Protein 1QVE (pdb70)

Nearest PDB structures (foldseek):
  1qve-assembly1_B  TM=9.881E-01  e=8.409E-23  Pseudomonas aeruginosa
  1hpw-assembly1_A  TM=5.612E-01  e=4.065E-15  Pseudomonas aeruginosa
  1ay2-assembly1_A  TM=7.955E-01  e=9.102E-06  Neisseria gonorrhoeae
  8tum-assembly1_e  TM=6.854E-01  e=1.861E-03  Pseudomonas aeruginosa PAO1
  1qve-assembly1_B  TM=1.008E+00  e=2.962E-24  Pseudomonas aeruginosa

Solvent-accessible surface area: 13533 Å² total; per-residue (Å²): 131,48,110,168,0,86,58,19,0,54,43,0,38,93,46,0,33,53,12,71,94,106,0,19,74,29,21,69,113,58,42,40,27,13,61,0,98,61,66,50,94,61,7,109,88,12,67,97,27,79,19,146,50,0,39,73,0,32,2,18,43,117,46,53,55,46,0,19,0,28,0,35,0,26,3,69,83,61,122,8,25,100,55,0,100,41,63,34,1,25,5,44,4,19,44,23,28,161,41,97,85,68,53,58,15,71,21,89,9,82,44,90,24,10,48,89,116,2,84,88,98,130,114,137,115,194,90,55,114,133,2,127,47,18,8,61,34,0,46,92,42,0,37,50,13,65,109,104,0,4,73,36,26,59,144,100,44,62,23,13,60,0,101,63,72,51,91,55,9,108,41,10,25,80,17,72,22,148,49,0,40,74,0,35,2,18,45,116,46,57,86,44,0,18,0,29,0,36,0,27,4,66,35,23,116,7,31,96,51,0,102,38,64,30,0,25,4,44,4,17,49,28,80,163,46,95,90,70,44,64,12,72,21,95,10,74,48,132,40,12,61,174,104,1,70,94,97,131,113,140,187

Structure (mmCIF, N/CA/C/O backbone):
data_1QVE
#
_entry.id   1QVE
#
_cell.length_a   40.184
_cell.length_b   38.930
_cell.length_c   37.228
_cell.angle_alpha   66.39
_cell.angle_beta   111.11
_cell.angle_gamma   93.74
#
_symmetry.space_group_name_H-M   'P 1'
#
loop_
_entity.id
_entity.type
_entity.pdbx_description
1 polymer 'Fimbrial protein'
2 water water
#
loop_
_atom_site.group_PDB
_atom_site.id
_atom_site.type_symbol
_atom_site.label_atom_id
_atom_site.label_alt_id
_atom_site.label_comp_id
_atom_site.label_asym_id
_atom_site.label_entity_id
_atom_site.label_seq_id
_atom_site.pdbx_PDB_ins_code
_atom_site.Cartn_x
_atom_site.Cartn_y
_atom_site.Cartn_z
_atom_site.occupancy
_atom_site.B_iso_or_equiv
_atom_site.auth_seq_id
_atom_site.auth_comp_id
_atom_site.auth_asym_id
_atom_site.auth_atom_id
_atom_site.pdbx_PDB_model_num
ATOM 1 N N . ILE A 1 1 ? 0.263 -17.369 -16.078 1.00 11.40 25 ILE A N 1
ATOM 2 C CA . ILE A 1 1 ? 0.332 -16.232 -15.128 1.00 11.18 25 ILE A CA 1
ATOM 3 C C . ILE A 1 1 ? -1.029 -15.961 -14.495 1.00 10.71 25 ILE A C 1
ATOM 4 O O . ILE A 1 1 ? -1.973 -15.599 -15.174 1.00 11.28 25 ILE A O 1
ATOM 9 N N . SER A 1 2 ? -1.111 -16.082 -13.182 1.00 9.34 26 SER A N 1
ATOM 10 C CA . SER A 1 2 ? -2.400 -16.108 -12.533 1.00 8.58 26 SER A CA 1
ATOM 11 C C . SER A 1 2 ? -3.016 -14.717 -12.509 1.00 6.93 26 SER A C 1
ATOM 12 O O . SER A 1 2 ? -2.480 -13.771 -11.924 1.00 5.06 26 SER A O 1
ATOM 15 N N . GLU A 1 3 ? -4.180 -14.594 -13.145 1.00 6.02 27 GLU A N 1
ATOM 16 C CA . GLU A 1 3 ? -4.944 -13.361 -13.069 1.00 5.56 27 GLU A CA 1
ATOM 17 C C . GLU A 1 3 ? -5.624 -13.253 -11.715 1.00 5.87 27 GLU A C 1
ATOM 18 O O . GLU A 1 3 ? -5.991 -12.149 -11.280 1.00 6.43 27 GLU A O 1
ATOM 24 N N . PHE A 1 4 ? -5.781 -14.388 -11.028 1.00 5.75 28 PHE A N 1
ATOM 25 C CA . PHE A 1 4 ? -6.280 -14.362 -9.670 1.00 5.52 28 PHE A CA 1
ATOM 26 C C . PHE A 1 4 ? -5.244 -13.735 -8.754 1.00 5.54 28 PHE A C 1
ATOM 27 O O . PHE A 1 4 ? -5.616 -12.911 -7.883 1.00 6.15 28 PHE A O 1
ATOM 35 N N . ALA A 1 5 ? -3.972 -14.084 -8.953 1.00 5.36 29 ALA A N 1
ATOM 36 C CA . ALA A 1 5 ? -2.882 -13.453 -8.185 1.00 4.56 29 ALA A CA 1
ATOM 37 C C . ALA A 1 5 ? -2.845 -11.965 -8.487 1.00 4.67 29 ALA A C 1
ATOM 38 O O . ALA A 1 5 ? -2.756 -11.143 -7.566 1.00 5.48 29 ALA A O 1
ATOM 40 N N . ARG A 1 6 ? -2.965 -11.590 -9.773 1.00 4.02 30 ARG A N 1
ATOM 41 C CA . ARG A 1 6 ? -2.971 -10.176 -10.096 1.00 4.48 30 ARG A CA 1
ATOM 42 C C . ARG A 1 6 ? -4.076 -9.416 -9.356 1.00 4.68 30 ARG A C 1
ATOM 43 O O . ARG A 1 6 ? -3.860 -8.320 -8.861 1.00 4.96 30 ARG A O 1
ATOM 51 N N . ALA A 1 7 ? -5.254 -10.009 -9.236 1.00 4.87 31 ALA A N 1
ATOM 52 C CA . ALA A 1 7 ? -6.364 -9.314 -8.578 1.00 4.65 31 ALA A CA 1
ATOM 53 C C . ALA A 1 7 ? -6.145 -9.159 -7.080 1.00 5.58 31 ALA A C 1
ATOM 54 O O . ALA A 1 7 ? -6.624 -8.204 -6.479 1.00 7.97 31 ALA A O 1
ATOM 56 N N . GLN A 1 8 ? -5.444 -10.102 -6.473 1.00 5.44 32 GLN A N 1
ATOM 57 C CA . GLN A 1 8 ? -5.132 -10.032 -5.063 1.00 5.73 32 GLN A CA 1
ATOM 58 C C . GLN A 1 8 ? -4.226 -8.842 -4.787 1.00 6.41 32 GLN A C 1
ATOM 59 O O . GLN A 1 8 ? -4.470 -8.074 -3.853 1.00 6.31 32 GLN A O 1
ATOM 65 N N . LEU A 1 9 ? -3.201 -8.646 -5.624 1.00 7.05 33 LEU A N 1
ATOM 66 C CA . LEU A 1 9 ? -2.365 -7.458 -5.486 1.00 7.41 33 LEU A CA 1
ATOM 67 C C . LEU A 1 9 ? -3.125 -6.197 -5.802 1.00 7.49 33 LEU A C 1
ATOM 68 O O . LEU A 1 9 ? -2.833 -5.128 -5.262 1.00 8.08 33 LEU A O 1
ATOM 73 N N . SER A 1 10 ? -4.087 -6.277 -6.704 1.00 7.06 34 SER A N 1
ATOM 74 C CA . SER A 1 10 ? -4.912 -5.128 -6.968 1.00 7.78 34 SER A CA 1
ATOM 75 C C . SER A 1 10 ? -5.670 -4.686 -5.717 1.00 8.30 34 SER A C 1
ATOM 76 O O . SER A 1 10 ? -5.851 -3.468 -5.513 1.00 8.06 34 SER A O 1
ATOM 81 N N . GLU A 1 11 ? -6.118 -5.644 -4.898 1.00 7.52 35 GLU A N 1
ATOM 82 C CA . GLU A 1 11 ? -6.778 -5.310 -3.629 1.00 8.16 35 GLU A CA 1
ATOM 83 C C . GLU A 1 11 ? -5.821 -4.538 -2.711 1.00 7.48 35 GLU A C 1
ATOM 84 O O . GLU A 1 11 ? -6.240 -3.578 -2.037 1.00 7.59 35 GLU A O 1
ATOM 90 N N . ALA A 1 12 ? -4.554 -4.947 -2.689 1.00 6.64 36 ALA A N 1
ATOM 91 C CA . ALA A 1 12 ? -3.562 -4.272 -1.858 1.00 7.04 36 ALA A CA 1
ATOM 92 C C . ALA A 1 12 ? -3.374 -2.834 -2.330 1.00 6.97 36 ALA A C 1
ATOM 93 O O . ALA A 1 12 ? -3.287 -1.907 -1.531 1.00 6.66 36 ALA A O 1
ATOM 95 N N . MET A 1 13 ? -3.262 -2.639 -3.636 1.00 6.30 37 MET A N 1
ATOM 96 C CA . MET A 1 13 ? -3.172 -1.293 -4.187 1.00 6.73 37 MET A CA 1
ATOM 97 C C . MET A 1 13 ? -4.351 -0.408 -3.812 1.00 6.43 37 MET A C 1
ATOM 98 O O . MET A 1 13 ? -4.181 0.764 -3.428 1.00 7.35 37 MET A O 1
ATOM 103 N N . THR A 1 14 ? -5.552 -0.945 -3.921 1.00 6.12 38 THR A N 1
ATOM 104 C CA . THR A 1 14 ? -6.747 -0.190 -3.565 1.00 6.68 38 THR A CA 1
ATOM 105 C C . THR A 1 14 ? -6.762 0.214 -2.078 1.00 5.30 38 THR A C 1
ATOM 106 O O . THR A 1 14 ? -7.092 1.336 -1.757 1.00 5.04 38 THR A O 1
ATOM 110 N N . LEU A 1 15 ? -6.437 -0.704 -1.188 1.00 5.75 39 LEU A N 1
ATOM 111 C CA . LEU A 1 15 ? -6.448 -0.414 0.234 1.00 5.92 39 LEU A CA 1
ATOM 112 C C . LEU A 1 15 ? -5.360 0.596 0.590 1.00 5.73 39 LEU A C 1
ATOM 113 O O . LEU A 1 15 ? -5.591 1.504 1.396 1.00 6.06 39 LEU A O 1
ATOM 118 N N . ALA A 1 16 ? -4.167 0.421 0.025 1.00 5.42 40 ALA A N 1
ATOM 119 C CA . ALA A 1 16 ? -3.079 1.360 0.266 1.00 5.39 40 ALA A CA 1
ATOM 120 C C . ALA A 1 16 ? -3.469 2.740 -0.263 1.00 5.78 40 ALA A C 1
ATOM 121 O O . ALA A 1 16 ? -3.240 3.766 0.407 1.00 5.91 40 ALA A O 1
ATOM 123 N N . SER A 1 17 ? -4.046 2.781 -1.477 1.00 5.55 41 SER A N 1
ATOM 124 C CA . SER A 1 17 ? -4.431 4.036 -2.091 1.00 5.39 41 SER A CA 1
ATOM 125 C C . SER A 1 17 ? -5.451 4.794 -1.240 1.00 4.74 41 SER A C 1
ATOM 126 O O . SER A 1 17 ? -5.454 6.034 -1.240 1.00 5.52 41 SER A O 1
ATOM 129 N N . GLY A 1 18 ? -6.276 4.075 -0.480 1.00 4.92 42 GLY A N 1
ATOM 130 C CA . GLY A 1 18 ? -7.273 4.716 0.364 1.00 4.66 42 GLY A CA 1
ATOM 131 C C . GLY A 1 18 ? -6.716 5.578 1.490 1.00 4.86 42 GLY A C 1
ATOM 132 O O . GLY A 1 18 ? -7.436 6.382 2.094 1.00 4.50 42 GLY A O 1
ATOM 133 N N . LEU A 1 19 ? -5.424 5.435 1.772 1.00 4.83 43 LEU A N 1
ATOM 134 C CA . LEU A 1 19 ? -4.756 6.294 2.778 1.00 4.51 43 LEU A CA 1
ATOM 135 C C . LEU A 1 19 ? -3.980 7.473 2.222 1.00 5.40 43 LEU A C 1
ATOM 136 O O . LEU A 1 19 ? -3.433 8.269 3.008 1.00 4.92 43 LEU A O 1
ATOM 141 N N . LYS A 1 20 ? -3.901 7.624 0.904 1.00 5.39 44 LYS A N 1
ATOM 142 C CA . LYS A 1 20 ? -3.059 8.682 0.323 1.00 5.72 44 LYS A CA 1
ATOM 143 C C . LYS A 1 20 ? -3.438 10.066 0.825 1.00 5.59 44 LYS A C 1
ATOM 144 O O . LYS A 1 20 ? -2.574 10.866 1.156 1.00 5.59 44 LYS A O 1
ATOM 150 N N . THR A 1 21 ? -4.713 10.392 0.837 1.00 5.97 45 THR A N 1
ATOM 151 C CA . THR A 1 21 ? -5.091 11.721 1.258 1.00 6.15 45 THR A CA 1
ATOM 152 C C . THR A 1 21 ? -4.847 12.001 2.729 1.00 5.96 45 THR A C 1
ATOM 153 O O . THR A 1 21 ? -4.438 13.092 3.085 1.00 5.53 45 THR A O 1
ATOM 160 N N . LYS A 1 22 ? -5.121 11.020 3.584 1.00 5.71 46 LYS A N 1
ATOM 161 C CA . LYS A 1 22 ? -4.915 11.187 5.007 1.00 6.11 46 LYS A CA 1
ATOM 162 C C . LYS A 1 22 ? -3.431 11.369 5.333 1.00 5.77 46 LYS A C 1
ATOM 163 O O . LYS A 1 22 ? -3.056 12.233 6.120 1.00 5.67 46 LYS A O 1
ATOM 169 N N . VAL A 1 23 ? -2.578 10.604 4.680 1.00 5.61 47 VAL A N 1
ATOM 170 C CA . VAL A 1 23 ? -1.135 10.695 4.905 1.00 6.00 47 VAL A CA 1
ATOM 171 C C . VAL A 1 23 ? -0.614 12.012 4.305 1.00 6.00 47 VAL A C 1
ATOM 172 O O . VAL A 1 23 ? 0.151 12.740 4.969 1.00 5.90 47 VAL A O 1
ATOM 176 N N . SER A 1 24 ? -1.011 12.346 3.087 1.00 5.39 48 SER A N 1
ATOM 177 C CA . SER A 1 24 ? -0.574 13.622 2.470 1.00 5.13 48 SER A CA 1
ATOM 178 C C . SER A 1 24 ? -0.994 14.820 3.325 1.00 3.89 48 SER A C 1
ATOM 179 O O . SER A 1 24 ? -0.248 15.757 3.442 1.00 3.74 48 SER A O 1
ATOM 184 N N . ASP A 1 25 ? -2.173 14.759 3.939 1.00 3.98 49 ASP A N 1
ATOM 185 C CA . ASP A 1 25 ? -2.670 15.858 4.786 1.00 4.41 49 ASP A CA 1
ATOM 186 C C . ASP A 1 25 ? -1.795 16.050 6.001 1.00 4.43 49 ASP A C 1
ATOM 187 O O . ASP A 1 25 ? -1.513 17.174 6.379 1.00 4.74 49 ASP A O 1
ATOM 192 N N . ILE A 1 26 ? -1.373 14.964 6.627 1.00 4.58 50 ILE A N 1
ATOM 193 C CA . ILE A 1 26 ? -0.500 15.058 7.785 1.00 5.00 50 ILE A CA 1
ATOM 194 C C . ILE A 1 26 ? 0.876 15.601 7.385 1.00 5.11 50 ILE A C 1
ATOM 195 O O . ILE A 1 26 ? 1.423 16.472 8.075 1.00 5.28 50 ILE A O 1
ATOM 200 N N . PHE A 1 27 ? 1.414 15.134 6.258 1.00 4.69 51 PHE A N 1
ATOM 201 C CA . PHE A 1 27 ? 2.696 15.629 5.759 1.00 4.05 51 PHE A CA 1
ATOM 202 C C . PHE A 1 27 ? 2.631 17.132 5.524 1.00 4.44 51 PHE A C 1
ATOM 203 O O . PHE A 1 27 ? 3.510 17.890 5.946 1.00 3.92 51 PHE A O 1
ATOM 211 N N . SER A 1 28 ? 1.580 17.572 4.859 1.00 3.91 52 SER A N 1
ATOM 212 C CA . SER A 1 28 ? 1.436 18.995 4.528 1.00 4.92 52 SER A CA 1
ATOM 213 C C . SER A 1 28 ? 1.136 19.861 5.781 1.00 5.30 52 SER A C 1
ATOM 214 O O . SER A 1 28 ? 1.605 21.011 5.876 1.00 6.72 52 SER A O 1
ATOM 217 N N . GLN A 1 29 ? 0.425 19.316 6.768 1.00 5.90 53 GLN A N 1
ATOM 218 C CA . GLN A 1 29 ? 0.077 20.062 7.996 1.00 6.75 53 GLN A CA 1
ATOM 219 C C . GLN A 1 29 ? 1.265 20.135 8.948 1.00 6.84 53 GLN A C 1
ATOM 220 O O . GLN A 1 29 ? 1.578 21.197 9.515 1.00 8.03 53 GLN A O 1
ATOM 226 N N . ASP A 1 30 ? 1.952 19.007 9.101 1.00 6.48 54 ASP A N 1
ATOM 227 C CA . ASP A 1 30 ? 2.900 18.837 10.209 1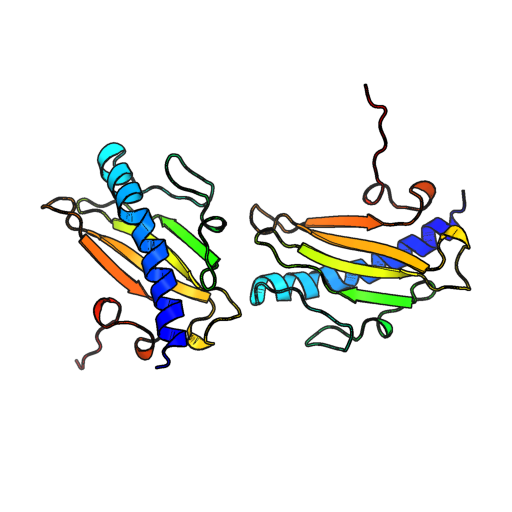.00 7.18 54 ASP A CA 1
ATOM 228 C C . ASP A 1 30 ? 4.340 18.654 9.749 1.00 6.88 54 ASP A C 1
ATOM 229 O O . ASP A 1 30 ? 5.232 18.709 10.564 1.00 6.99 54 ASP A O 1
ATOM 234 N N . GLY A 1 31 ? 4.560 18.404 8.459 1.00 5.67 55 GLY A N 1
ATOM 235 C CA . GLY A 1 31 ? 5.878 18.085 7.929 1.00 6.43 55 GLY A CA 1
ATOM 236 C C . GLY A 1 31 ? 6.467 16.777 8.425 1.00 7.47 55 GLY A C 1
ATOM 237 O O . GLY A 1 31 ? 7.695 16.644 8.477 1.00 9.77 55 GLY A O 1
ATOM 238 N N . SER A 1 32 ? 5.599 15.849 8.816 1.00 6.50 56 SER A N 1
ATOM 239 C CA . SER A 1 32 ? 5.964 14.596 9.445 1.00 6.97 56 SER A CA 1
ATOM 240 C C . SER A 1 32 ? 5.215 13.459 8.749 1.00 6.40 56 SER A C 1
ATOM 241 O O . SER A 1 32 ? 4.251 13.692 8.009 1.00 6.79 56 SER A O 1
ATOM 246 N N . CYS A 1 33 ? 5.686 12.231 8.944 1.00 5.58 57 CYS A N 1
ATOM 247 C CA . CYS A 1 33 ? 5.029 11.033 8.435 1.00 5.65 57 CYS A CA 1
ATOM 248 C C . CYS A 1 33 ? 4.338 10.263 9.553 1.00 5.49 57 CYS A C 1
ATOM 249 O O . CYS A 1 33 ? 4.976 9.919 10.549 1.00 6.94 57 CYS A O 1
ATOM 252 N N . PRO A 1 34 ? 3.032 10.027 9.425 1.00 4.45 58 PRO A N 1
ATOM 253 C CA . PRO A 1 34 ? 2.321 9.317 10.500 1.00 5.67 58 PRO A CA 1
ATOM 254 C C . PRO A 1 34 ? 2.681 7.837 10.535 1.00 5.55 58 PRO A C 1
ATOM 255 O O . PRO A 1 34 ? 2.864 7.257 9.479 1.00 6.66 58 PRO A O 1
ATOM 259 N N . ALA A 1 35 ? 2.736 7.252 11.732 1.00 5.78 59 ALA A N 1
ATOM 260 C CA . ALA A 1 35 ? 3.035 5.846 11.909 1.00 5.63 59 ALA A CA 1
ATOM 261 C C . ALA A 1 35 ? 1.873 5.210 12.671 1.00 6.52 59 ALA A C 1
ATOM 262 O O . ALA A 1 35 ? 1.547 5.641 13.772 1.00 8.72 59 ALA A O 1
ATOM 264 N N . ASN A 1 36 ? 1.270 4.186 12.076 1.00 5.95 60 ASN A N 1
ATOM 265 C CA . ASN A 1 36 ? 0.063 3.562 12.650 1.00 6.18 60 ASN A CA 1
ATOM 266 C C . ASN A 1 36 ? 0.250 2.133 13.171 1.00 6.55 60 ASN A C 1
ATOM 267 O O . ASN A 1 36 ? -0.677 1.332 13.084 1.00 7.76 60 ASN A O 1
ATOM 272 N N . THR A 1 37 ? 1.397 1.831 13.760 1.00 7.40 61 THR A N 1
ATOM 273 C CA . THR A 1 37 ? 1.569 0.579 14.477 1.00 8.44 61 THR A CA 1
ATOM 274 C C . THR A 1 37 ? 0.508 0.427 15.563 1.00 7.90 61 THR A C 1
ATOM 275 O O . THR A 1 37 ? 0.066 -0.680 15.876 1.00 8.03 61 THR A O 1
ATOM 279 N N . ALA A 1 38 ? 0.156 1.559 16.159 1.00 7.01 62 ALA A N 1
ATOM 280 C CA . ALA A 1 38 ? -1.085 1.725 16.911 1.00 6.82 62 ALA A CA 1
ATOM 281 C C . ALA A 1 38 ? -1.887 2.822 16.191 1.00 5.96 62 ALA A C 1
ATOM 282 O O . ALA A 1 38 ? -1.345 3.605 15.387 1.00 5.53 62 ALA A O 1
ATOM 284 N N . ALA A 1 39 ? -3.191 2.838 16.446 1.00 5.40 63 ALA A N 1
ATOM 285 C CA . ALA A 1 39 ? -4.050 3.871 15.889 1.00 4.90 63 ALA A CA 1
ATOM 286 C C . ALA A 1 39 ? -3.464 5.225 16.271 1.00 5.63 63 ALA A C 1
ATOM 287 O O . ALA A 1 39 ? -2.973 5.438 17.391 1.00 5.12 63 ALA A O 1
ATOM 289 N N . THR A 1 40 ? -3.517 6.129 15.318 1.00 5.49 64 THR A N 1
ATOM 290 C CA . THR A 1 40 ? -3.004 7.473 15.528 1.00 5.92 64 THR A CA 1
ATOM 291 C C . THR A 1 40 ? -3.987 8.426 14.889 1.00 7.43 64 THR A C 1
ATOM 292 O O . THR A 1 40 ? -4.814 7.981 14.095 1.00 9.51 64 THR A O 1
ATOM 296 N N . ALA A 1 41 ? -3.962 9.693 15.277 1.00 6.99 65 ALA A N 1
ATOM 297 C CA . ALA A 1 41 ? -5.003 10.637 14.879 1.00 8.45 65 ALA A CA 1
ATOM 298 C C . ALA A 1 41 ? -5.362 10.509 13.393 1.00 8.72 65 ALA A C 1
ATOM 299 O O . ALA A 1 41 ? -4.544 10.775 12.504 1.00 9.64 65 ALA A O 1
ATOM 301 N N . GLY A 1 42 ? -6.568 10.022 13.163 1.00 9.25 66 GLY A N 1
ATOM 302 C CA . GLY A 1 42 ? -7.129 9.961 11.832 1.00 9.64 66 GLY A CA 1
ATOM 303 C C . GLY A 1 42 ? -6.862 8.705 11.026 1.00 9.75 66 GLY A C 1
ATOM 304 O O . GLY A 1 42 ? -7.454 8.559 9.939 1.00 10.86 66 GLY A O 1
ATOM 305 N N . ILE A 1 43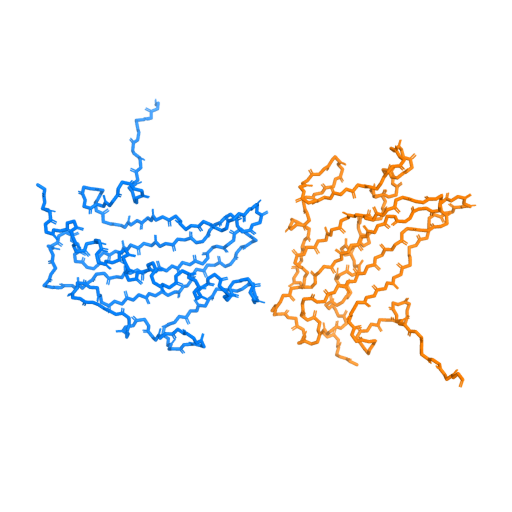 ? -6.003 7.807 11.526 1.00 7.55 67 ILE A N 1
ATOM 306 C CA . ILE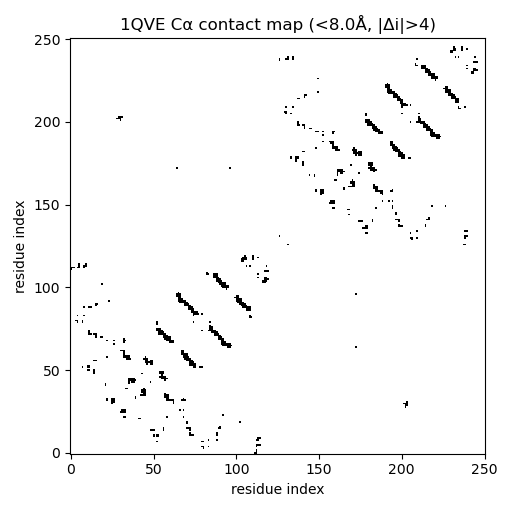 A 1 43 ? -5.640 6.577 10.835 1.00 7.33 67 ILE A CA 1
ATOM 307 C C . ILE A 1 43 ? -5.738 5.399 11.788 1.00 6.50 67 ILE A C 1
ATOM 308 O O . ILE A 1 43 ? -5.214 5.444 12.899 1.00 7.25 67 ILE A O 1
ATOM 313 N N . GLU A 1 44 ? -6.351 4.317 11.338 1.00 6.52 68 GLU A N 1
ATOM 314 C CA . GLU A 1 44 ? -6.536 3.156 12.173 1.00 6.44 68 GLU A CA 1
ATOM 315 C C . GLU A 1 44 ? -5.238 2.381 12.309 1.00 6.22 68 GLU A C 1
ATOM 316 O O . GLU A 1 44 ? -4.321 2.548 11.516 1.00 5.77 68 GLU A O 1
ATOM 322 N N . LYS A 1 45 ? -5.169 1.558 13.346 1.00 5.47 69 LYS A N 1
ATOM 323 C CA . LYS A 1 45 ? -4.065 0.627 13.506 1.00 6.42 69 LYS A CA 1
ATOM 324 C C . LYS A 1 45 ? -3.901 -0.197 12.231 1.00 6.86 69 LYS A C 1
ATOM 325 O O . LYS A 1 45 ? -4.897 -0.625 11.616 1.00 5.70 69 LYS A O 1
ATOM 331 N N . ASP A 1 46 ? -2.646 -0.445 11.853 1.00 6.26 70 ASP A N 1
ATOM 332 C CA . ASP A 1 46 ? -2.353 -1.133 10.606 1.00 6.33 70 ASP A CA 1
ATOM 333 C C . ASP A 1 46 ? -3.089 -2.459 10.422 1.00 5.17 70 ASP A C 1
ATOM 334 O O . ASP A 1 46 ? -3.606 -2.738 9.346 1.00 4.49 70 ASP A O 1
ATOM 339 N N . THR A 1 47 ? -3.129 -3.285 11.456 1.00 5.44 71 THR A N 1
ATOM 340 C CA . THR A 1 47 ? -3.819 -4.572 11.370 1.00 5.64 71 THR A CA 1
ATOM 341 C C . THR A 1 47 ? -5.347 -4.451 11.312 1.00 5.95 71 THR A C 1
ATOM 342 O O . THR A 1 47 ? -6.037 -5.417 10.976 1.00 6.52 71 THR A O 1
ATOM 346 N N . ASP A 1 48 ? -5.869 -3.273 11.627 1.00 5.97 72 ASP A N 1
ATOM 347 C CA . ASP A 1 48 ? -7.285 -2.975 11.457 1.00 6.48 72 ASP A CA 1
ATOM 348 C C . ASP A 1 48 ? -7.601 -2.462 10.050 1.00 7.00 72 ASP A C 1
ATOM 349 O O . ASP A 1 48 ? -8.783 -2.287 9.721 1.00 8.09 72 ASP A O 1
ATOM 354 N N . ILE A 1 49 ? -6.582 -2.254 9.208 1.00 7.34 73 ILE A N 1
ATOM 355 C CA . ILE A 1 49 ? -6.761 -1.922 7.794 1.00 7.55 73 ILE A CA 1
ATOM 356 C C . ILE A 1 49 ? -6.417 -3.167 6.974 1.00 7.19 73 ILE A C 1
ATOM 357 O O . ILE A 1 49 ? -5.245 -3.473 6.688 1.00 8.66 73 ILE A O 1
ATOM 362 N N . ASN A 1 50 ? -7.444 -3.935 6.642 1.00 8.03 74 ASN A N 1
ATOM 363 C CA . ASN A 1 50 ? -7.230 -5.225 6.023 1.00 7.55 74 ASN A CA 1
ATOM 364 C C . ASN A 1 50 ? -8.286 -5.518 4.957 1.00 7.92 74 ASN A C 1
ATOM 365 O O . ASN A 1 50 ? -9.298 -4.799 4.817 1.00 9.19 74 ASN A O 1
ATOM 370 N N . GLY A 1 51 ? -8.075 -6.617 4.250 1.00 7.00 75 GLY A N 1
ATOM 371 C CA . GLY A 1 51 ? -9.030 -7.067 3.257 1.00 6.71 75 GLY A CA 1
ATOM 372 C C . GLY A 1 51 ? -9.067 -8.556 3.174 1.00 6.89 75 GLY A C 1
ATOM 373 O O . GLY A 1 51 ? -8.559 -9.271 4.036 1.00 7.97 75 GLY A O 1
ATOM 374 N N . LYS A 1 52 ? -9.657 -9.067 2.112 1.00 6.89 76 LYS A N 1
ATOM 375 C CA . LYS A 1 52 ? -9.666 -10.501 1.892 1.00 6.70 76 LYS A CA 1
ATOM 376 C C . LYS A 1 52 ? -8.255 -11.103 1.800 1.00 6.59 76 LYS A C 1
ATOM 377 O O . LYS A 1 52 ? -7.996 -12.228 2.271 1.00 6.70 76 LYS A O 1
ATOM 383 N N . TYR A 1 53 ? -7.356 -10.365 1.159 1.00 6.00 77 TYR A N 1
ATOM 384 C CA . TYR A 1 53 ? -5.996 -10.869 0.858 1.00 5.35 77 TYR A CA 1
ATOM 385 C C . TYR A 1 53 ? -4.893 -10.092 1.569 1.00 5.67 77 TYR A C 1
ATOM 386 O O . TYR A 1 53 ? -3.759 -10.487 1.517 1.00 6.77 77 TYR A O 1
ATOM 395 N N . VAL A 1 54 ? -5.258 -8.984 2.194 1.00 5.40 78 VAL A N 1
ATOM 396 C CA . VAL A 1 54 ? -4.304 -8.054 2.808 1.00 5.37 78 VAL A CA 1
ATOM 397 C C . VAL A 1 54 ? -4.409 -8.143 4.330 1.00 5.19 78 VAL A C 1
ATOM 398 O O . VAL A 1 54 ? -5.490 -8.037 4.913 1.00 5.10 78 VAL A O 1
ATOM 402 N N . ALA A 1 55 ? -3.267 -8.378 4.970 1.00 4.88 79 ALA A N 1
ATOM 403 C CA . ALA A 1 55 ? -3.238 -8.496 6.429 1.00 5.18 79 ALA A CA 1
ATOM 404 C C . ALA A 1 55 ? -3.245 -7.167 7.185 1.00 5.57 79 ALA A C 1
ATOM 405 O O . ALA A 1 55 ? -3.838 -7.057 8.259 1.00 6.05 79 ALA A O 1
ATOM 407 N N . LYS A 1 56 ? -2.521 -6.195 6.647 1.00 5.09 80 LYS A N 1
ATOM 408 C CA . LYS A 1 56 ? -2.364 -4.899 7.310 1.00 5.07 80 LYS A CA 1
ATOM 409 C C . LYS A 1 56 ? -1.848 -3.885 6.333 1.00 5.02 80 LYS A C 1
ATOM 410 O O . LYS A 1 56 ? -1.275 -4.235 5.297 1.00 6.03 80 LYS A O 1
ATOM 416 N N . VAL A 1 57 ? -2.138 -2.613 6.628 1.00 4.79 81 VAL A N 1
ATOM 417 C CA . VAL A 1 57 ? -1.622 -1.484 5.844 1.00 5.86 81 VAL A CA 1
ATOM 418 C C . VAL A 1 57 ? -0.975 -0.495 6.812 1.00 5.73 81 VAL A C 1
ATOM 419 O O . VAL A 1 57 ? -1.644 0.090 7.664 1.00 5.68 81 VAL A O 1
ATOM 423 N N . THR A 1 58 ? 0.341 -0.354 6.665 1.00 6.32 82 THR A N 1
ATOM 424 C CA . THR A 1 58 ? 1.185 0.369 7.614 1.00 7.03 82 THR A CA 1
ATOM 425 C C . THR A 1 58 ? 1.697 1.659 7.009 1.00 6.18 82 THR A C 1
ATOM 426 O O . THR A 1 58 ? 2.301 1.646 5.943 1.00 7.44 82 THR A O 1
ATOM 430 N N . THR A 1 59 ? 1.441 2.768 7.686 1.00 5.69 83 THR A N 1
ATOM 431 C CA . THR A 1 59 ? 1.985 4.058 7.285 1.00 6.04 83 THR A CA 1
ATOM 432 C C . THR A 1 59 ? 3.284 4.301 8.046 1.00 6.40 83 THR A C 1
ATOM 433 O O . THR A 1 59 ? 3.435 3.902 9.191 1.00 5.50 83 THR A O 1
ATOM 437 N N . GLY A 1 60 ? 4.241 4.932 7.384 1.00 7.04 84 GLY A N 1
ATOM 438 C CA . GLY A 1 60 ? 5.549 5.144 7.962 1.00 6.78 84 GLY A CA 1
ATOM 439 C C . GLY A 1 60 ? 6.385 5.971 7.026 1.00 6.81 84 GLY A C 1
ATOM 440 O O . GLY A 1 60 ? 5.875 6.882 6.363 1.00 6.14 84 GLY A O 1
ATOM 441 N N . GLY A 1 61 ? 7.657 5.613 6.947 1.00 7.22 85 GLY A N 1
ATOM 442 C CA . GLY A 1 61 ? 8.591 6.311 6.088 1.00 7.29 85 GLY A CA 1
ATOM 443 C C . GLY A 1 61 ? 9.293 7.419 6.790 1.00 8.14 85 GLY A C 1
ATOM 444 O O . GLY A 1 61 ? 8.891 7.842 7.851 1.00 9.03 85 GLY A O 1
ATOM 445 N N . THR A 1 62 ? 10.301 7.945 6.120 1.00 9.06 86 THR A N 1
ATOM 446 C CA . THR A 1 62 ? 11.142 8.997 6.646 1.00 8.86 86 THR A CA 1
ATOM 447 C C . THR A 1 62 ? 10.850 10.292 5.888 1.00 9.86 86 THR A C 1
ATOM 448 O O . THR A 1 62 ? 10.840 10.313 4.653 1.00 10.62 86 THR A O 1
ATOM 452 N N . ALA A 1 63 ? 10.531 11.352 6.619 1.00 10.18 87 ALA A N 1
ATOM 453 C CA . ALA A 1 63 ? 10.173 12.622 5.995 1.00 10.36 87 ALA A CA 1
ATOM 454 C C . ALA A 1 63 ? 11.402 13.277 5.383 1.00 9.80 87 ALA A C 1
ATOM 455 O O . ALA A 1 63 ? 12.501 13.272 5.962 1.00 10.60 87 ALA A O 1
ATOM 457 N N . ALA A 1 64 ? 11.204 13.813 4.195 1.00 8.26 88 ALA A N 1
ATOM 458 C CA . ALA A 1 64 ? 12.167 14.641 3.465 1.00 8.22 88 ALA A CA 1
ATOM 459 C C . ALA A 1 64 ? 11.420 15.865 2.900 1.00 8.04 88 ALA A C 1
ATOM 460 O O . ALA A 1 64 ? 10.186 15.865 2.868 1.00 6.76 88 ALA A O 1
ATOM 462 N N . ALA A 1 65 ? 12.139 16.901 2.437 1.00 8.11 89 ALA A N 1
ATOM 463 C CA . ALA A 1 65 ? 11.473 18.029 1.785 1.00 8.41 89 ALA A CA 1
ATOM 464 C C . ALA A 1 65 ? 10.588 17.560 0.608 1.00 8.10 89 ALA A C 1
ATOM 465 O O . ALA A 1 65 ? 9.580 18.190 0.278 1.00 8.25 89 ALA A O 1
ATOM 467 N N . SER A 1 66 ? 10.991 16.475 -0.034 1.00 7.41 90 SER A N 1
ATOM 468 C CA . SER A 1 66 ? 10.272 15.950 -1.201 1.00 7.17 90 SER A CA 1
ATOM 469 C C . SER A 1 66 ? 9.119 14.995 -0.864 1.00 6.03 90 SER A C 1
ATOM 470 O O . SER A 1 66 ? 8.400 14.553 -1.749 1.00 6.46 90 SER A O 1
ATOM 473 N N . GLY A 1 67 ? 8.946 14.668 0.413 1.00 5.08 91 GLY A N 1
ATOM 474 C CA . GLY A 1 67 ? 7.917 13.730 0.821 1.00 6.09 91 GLY A CA 1
ATOM 475 C C . GLY A 1 67 ? 8.472 12.633 1.705 1.00 5.63 91 GLY A C 1
ATOM 476 O O . GLY A 1 67 ? 8.987 12.901 2.802 1.00 7.24 91 GLY A O 1
ATOM 477 N N . GLY A 1 68 ? 8.333 11.392 1.248 1.00 4.97 92 GLY A N 1
ATOM 478 C CA . GLY A 1 68 ? 9.042 10.261 1.817 1.00 4.68 92 GLY A CA 1
ATOM 479 C C . GLY A 1 68 ? 8.146 9.315 2.583 1.00 5.03 92 GLY A C 1
ATOM 480 O O . GLY A 1 68 ? 8.530 8.196 2.855 1.00 6.64 92 GLY A O 1
ATOM 481 N N . CYS A 1 69 ? 6.953 9.757 2.929 1.00 4.55 93 CYS A N 1
ATOM 482 C CA . CYS A 1 69 ? 6.041 8.899 3.672 1.00 4.99 93 CYS A CA 1
ATOM 483 C C . CYS A 1 69 ? 5.644 7.715 2.840 1.00 5.36 93 CYS A C 1
ATOM 484 O O . CYS A 1 69 ? 5.528 7.814 1.627 1.00 5.82 93 CYS A O 1
ATOM 487 N N . THR A 1 70 ? 5.488 6.584 3.504 1.00 5.19 94 THR A N 1
ATOM 488 C CA . THR A 1 70 ? 5.115 5.362 2.829 1.00 5.02 94 THR A CA 1
ATOM 489 C C . THR A 1 70 ? 3.820 4.790 3.362 1.00 5.51 94 THR A C 1
ATOM 490 O O . THR A 1 70 ? 3.495 4.921 4.549 1.00 6.49 94 THR A O 1
ATOM 494 N N . ILE A 1 71 ? 3.134 4.070 2.496 1.00 5.37 95 ILE A N 1
ATOM 495 C CA . ILE A 1 71 ? 1.965 3.296 2.860 1.00 5.37 95 ILE A CA 1
ATOM 496 C C . ILE A 1 71 ? 2.280 1.894 2.337 1.00 5.05 95 ILE A C 1
ATOM 497 O O . ILE A 1 71 ? 2.471 1.709 1.147 1.00 6.48 95 ILE A O 1
ATOM 502 N N . VAL A 1 72 ? 2.369 0.908 3.224 1.00 4.88 96 VAL A N 1
ATOM 503 C CA . VAL A 1 72 ? 2.808 -0.416 2.849 1.00 5.97 96 VAL A CA 1
ATOM 504 C C . VAL A 1 72 ? 1.733 -1.416 3.183 1.00 5.97 96 VAL A C 1
ATOM 505 O O . VAL A 1 72 ? 1.384 -1.601 4.378 1.00 6.21 96 VAL A O 1
ATOM 509 N N . ALA A 1 73 ? 1.177 -2.052 2.158 1.00 6.55 97 ALA A N 1
ATOM 510 C CA . ALA A 1 73 ? 0.255 -3.176 2.336 1.00 6.32 97 ALA A CA 1
ATOM 511 C C . ALA A 1 73 ? 1.030 -4.475 2.411 1.00 5.99 97 ALA A C 1
ATOM 512 O O . ALA A 1 73 ? 1.916 -4.721 1.602 1.00 6.57 97 ALA A O 1
ATOM 514 N N . THR A 1 74 ? 0.745 -5.274 3.447 1.00 5.43 98 THR A N 1
ATOM 515 C CA . THR A 1 74 ? 1.318 -6.611 3.571 1.00 5.74 98 THR A CA 1
ATOM 516 C C . THR A 1 74 ? 0.254 -7.664 3.317 1.00 6.18 98 THR A C 1
ATOM 517 O O . THR A 1 74 ? -0.799 -7.643 3.970 1.00 6.26 98 THR A O 1
ATOM 521 N N . MET A 1 75 ? 0.548 -8.583 2.390 1.00 5.67 99 MET A N 1
ATOM 522 C CA . MET A 1 75 ? -0.365 -9.683 2.066 1.00 5.76 99 MET A CA 1
ATOM 523 C C . MET A 1 75 ? -0.432 -10.712 3.184 1.00 6.70 99 MET A C 1
ATOM 524 O O . MET A 1 75 ? 0.544 -10.961 3.888 1.00 6.70 99 MET A O 1
ATOM 529 N N . LYS A 1 76 ? -1.586 -11.342 3.301 1.00 5.62 100 LYS A N 1
ATOM 530 C CA . LYS A 1 76 ? -1.763 -12.460 4.216 1.00 7.03 100 LYS A CA 1
ATOM 531 C C . LYS A 1 76 ? -0.809 -13.592 3.881 1.00 8.18 100 LYS A C 1
ATOM 532 O O . LYS A 1 76 ? -0.277 -13.667 2.780 1.00 7.25 100 LYS A O 1
ATOM 538 N N . ALA A 1 77 ? -0.638 -14.485 4.844 1.00 10.69 101 ALA A N 1
ATOM 539 C CA . ALA A 1 77 ? 0.344 -15.558 4.758 1.00 12.33 101 ALA A CA 1
ATOM 540 C C . ALA A 1 77 ? -0.298 -16.888 4.389 1.00 12.85 101 ALA A C 1
ATOM 541 O O . ALA A 1 77 ? 0.384 -17.917 4.388 1.00 14.45 101 ALA A O 1
ATOM 543 N N . SER A 1 78 ? -1.607 -16.867 4.107 1.00 13.05 102 SER A N 1
ATOM 544 C CA . SER A 1 78 ? -2.379 -18.001 3.610 1.00 13.69 102 SER A CA 1
ATOM 545 C C . SER A 1 78 ? -3.657 -17.477 2.957 1.00 13.81 102 SER A C 1
ATOM 546 O O . SER A 1 78 ? -3.965 -16.284 3.078 1.00 14.56 102 SER A O 1
ATOM 549 N N . ASP A 1 79 ? -4.377 -18.341 2.244 1.00 13.37 103 ASP A N 1
ATOM 550 C CA . ASP A 1 79 ? -5.579 -17.949 1.513 1.00 13.55 103 ASP A CA 1
ATOM 551 C C . ASP A 1 79 ? -5.294 -16.801 0.525 1.00 12.07 103 ASP A C 1
ATOM 552 O O . ASP A 1 79 ? -6.135 -15.927 0.267 1.00 13.21 103 ASP A O 1
ATOM 557 N N . VAL A 1 80 ? -4.076 -16.839 -0.008 1.00 9.64 104 VAL A N 1
ATOM 558 C CA . VAL A 1 80 ? -3.540 -15.898 -0.977 1.00 8.36 104 VAL A CA 1
ATOM 559 C C . VAL A 1 80 ? -2.650 -16.738 -1.904 1.00 5.60 104 VAL A C 1
ATOM 560 O O . VAL A 1 80 ? -2.129 -17.780 -1.491 1.00 4.36 104 VAL A O 1
ATOM 564 N N . ALA A 1 81 ? -2.471 -16.325 -3.157 1.00 4.28 105 ALA A N 1
ATOM 565 C CA . ALA A 1 81 ? -1.653 -17.086 -4.079 1.00 3.58 105 ALA A CA 1
ATOM 566 C C . ALA A 1 81 ? -0.252 -17.237 -3.489 1.00 3.41 105 ALA A C 1
ATOM 567 O O . ALA A 1 81 ? 0.284 -16.296 -2.928 1.00 3.50 105 ALA A O 1
ATOM 569 N N . THR A 1 82 ? 0.324 -18.432 -3.622 1.00 3.14 106 THR A N 1
ATOM 570 C CA . THR A 1 82 ? 1.565 -18.707 -2.912 1.00 3.26 106 THR A CA 1
ATOM 571 C C . THR A 1 82 ? 2.703 -17.696 -3.147 1.00 3.89 106 THR A C 1
ATOM 572 O O . THR A 1 82 ? 3.372 -17.331 -2.188 1.00 4.49 106 THR A O 1
ATOM 576 N N . PRO A 1 83 ? 2.942 -17.233 -4.382 1.00 3.94 107 PRO A N 1
ATOM 577 C CA . PRO A 1 83 ? 4.046 -16.284 -4.578 1.00 4.34 107 PRO A CA 1
ATOM 578 C C . PRO A 1 83 ? 3.812 -14.917 -3.996 1.00 4.71 107 PRO A C 1
ATOM 579 O O . PRO A 1 83 ? 4.759 -14.102 -3.991 1.00 4.74 107 PRO A O 1
ATOM 583 N N . LEU A 1 84 ? 2.587 -14.640 -3.540 1.00 4.36 108 LEU A N 1
ATOM 584 C CA . LEU A 1 84 ? 2.250 -13.365 -2.926 1.00 4.89 108 LEU A CA 1
ATOM 585 C C . LEU A 1 84 ? 2.238 -13.378 -1.415 1.00 4.31 108 LEU A C 1
ATOM 586 O O . LEU A 1 84 ? 2.182 -12.332 -0.791 1.00 5.01 108 LEU A O 1
ATOM 591 N N . ARG A 1 85 ? 2.268 -14.560 -0.834 1.00 4.37 109 ARG A N 1
ATOM 592 C CA . ARG A 1 85 ? 2.161 -14.679 0.624 1.00 4.48 109 ARG A CA 1
ATOM 593 C C . ARG A 1 85 ? 3.247 -13.863 1.349 1.00 5.07 109 ARG A C 1
ATOM 594 O O . ARG A 1 85 ? 4.440 -14.039 1.090 1.00 5.38 109 ARG A O 1
ATOM 602 N N . GLY A 1 86 ? 2.798 -12.966 2.225 1.00 5.72 110 GLY A N 1
ATOM 603 C CA . GLY A 1 86 ? 3.676 -12.112 3.014 1.00 5.78 110 GLY A CA 1
ATOM 604 C C . GLY A 1 86 ? 4.362 -11.005 2.242 1.00 5.39 110 GLY A C 1
ATOM 605 O O . GLY A 1 86 ? 5.146 -10.276 2.825 1.00 7.78 110 GLY A O 1
ATOM 606 N N . LYS A 1 87 ? 4.079 -10.861 0.944 1.00 5.29 111 LYS A N 1
ATOM 607 C CA . LYS A 1 87 ? 4.727 -9.828 0.131 1.00 5.90 111 LYS A CA 1
ATOM 608 C C . LYS A 1 87 ? 4.150 -8.471 0.466 1.00 6.56 111 LYS A C 1
ATOM 609 O O . LYS A 1 87 ? 3.084 -8.352 1.110 1.00 7.11 111 LYS A O 1
ATOM 615 N N . THR A 1 88 ? 4.847 -7.424 0.027 1.00 7.09 112 THR A N 1
ATOM 616 C CA . THR A 1 88 ? 4.403 -6.061 0.271 1.00 7.65 112 THR A CA 1
ATOM 617 C C . THR A 1 88 ? 4.267 -5.279 -1.001 1.00 7.51 112 THR A C 1
ATOM 618 O O . THR A 1 88 ? 4.914 -5.558 -2.001 1.00 7.48 112 THR A O 1
ATOM 622 N N . LEU A 1 89 ? 3.415 -4.252 -0.913 1.00 7.08 113 LEU A N 1
ATOM 623 C CA . LEU A 1 89 ? 3.228 -3.271 -1.977 1.00 8.01 113 LEU A CA 1
ATOM 624 C C . LEU A 1 89 ? 3.278 -1.907 -1.278 1.00 7.66 113 LEU A C 1
ATOM 625 O O . LEU A 1 89 ? 2.567 -1.704 -0.294 1.00 8.42 113 LEU A O 1
ATOM 630 N N . THR A 1 90 ? 4.141 -1.013 -1.785 1.00 6.97 114 THR A N 1
ATOM 631 C CA . THR A 1 90 ? 4.473 0.260 -1.139 1.00 7.46 114 THR A CA 1
ATOM 632 C C . THR A 1 90 ? 4.103 1.438 -2.023 1.00 6.72 114 THR A C 1
ATOM 633 O O . THR A 1 90 ? 4.448 1.463 -3.215 1.00 7.07 114 THR A O 1
ATOM 637 N N . LEU A 1 91 ? 3.387 2.411 -1.467 1.00 6.36 115 LEU A N 1
ATOM 638 C CA . LEU A 1 91 ? 3.204 3.725 -2.104 1.00 6.73 115 LEU A CA 1
ATOM 639 C C . LEU A 1 91 ? 4.099 4.721 -1.374 1.00 5.86 115 LEU A C 1
ATOM 640 O O . LEU A 1 91 ? 4.103 4.751 -0.159 1.00 6.36 115 LEU A O 1
ATOM 645 N N . THR A 1 92 ? 4.871 5.519 -2.109 1.00 5.07 116 THR A N 1
ATOM 646 C CA . THR A 1 92 ? 5.757 6.494 -1.489 1.00 5.50 116 THR A CA 1
ATOM 647 C C . THR A 1 92 ? 5.463 7.907 -2.018 1.00 5.26 116 THR A C 1
ATOM 648 O O . THR A 1 92 ? 5.373 8.139 -3.232 1.00 5.69 116 THR A O 1
ATOM 652 N N . LEU A 1 93 ? 5.297 8.834 -1.096 1.00 4.81 117 LEU A N 1
ATOM 653 C CA . LEU A 1 93 ? 5.037 10.221 -1.420 1.00 4.71 117 LEU A CA 1
ATOM 654 C C . LEU A 1 93 ? 6.311 10.868 -1.977 1.00 5.03 117 LEU A C 1
ATOM 655 O O . LEU A 1 93 ? 7.403 10.759 -1.382 1.00 5.49 117 LEU A O 1
ATOM 660 N N . GLY A 1 94 ? 6.165 11.562 -3.107 1.00 4.38 118 GLY A N 1
ATOM 661 C CA . GLY A 1 94 ? 7.254 12.315 -3.684 1.00 4.82 118 GLY A CA 1
ATOM 662 C C . GLY A 1 94 ? 6.804 13.629 -4.296 1.00 4.22 118 GLY A C 1
ATOM 663 O O . GLY A 1 94 ? 5.623 14.008 -4.250 1.00 4.31 118 GLY A O 1
ATOM 664 N N . ASN A 1 95 ? 7.783 14.358 -4.824 1.00 4.15 119 ASN A N 1
ATOM 665 C CA . ASN A 1 95 ? 7.552 15.609 -5.540 1.00 4.17 119 ASN A CA 1
ATOM 666 C C . ASN A 1 95 ? 7.079 16.771 -4.680 1.00 3.75 119 ASN A C 1
ATOM 667 O O . ASN A 1 95 ? 6.694 17.783 -5.214 1.00 4.49 119 ASN A O 1
ATOM 672 N N . ALA A 1 96 ? 7.128 16.651 -3.358 1.00 4.56 120 ALA A N 1
ATOM 673 C CA . ALA A 1 96 ? 6.464 17.617 -2.473 1.00 5.31 120 ALA A CA 1
ATOM 674 C C . ALA A 1 96 ? 7.139 18.973 -2.413 1.00 6.49 120 ALA A C 1
ATOM 675 O O . ALA A 1 96 ? 6.517 19.931 -1.982 1.00 8.05 120 ALA A O 1
ATOM 677 N N . ASP A 1 97 ? 8.388 19.061 -2.865 1.00 7.05 121 ASP A N 1
ATOM 678 C CA . ASP A 1 97 ? 9.095 20.342 -2.951 1.00 7.79 121 ASP A CA 1
ATOM 679 C C . ASP A 1 97 ? 9.278 20.850 -4.372 1.00 8.22 121 ASP A C 1
ATOM 680 O O . ASP A 1 97 ? 10.059 21.780 -4.586 1.00 9.33 121 ASP A O 1
ATOM 685 N N . LYS A 1 98 ? 8.554 20.279 -5.320 1.00 8.93 122 LYS A N 1
ATOM 686 C CA . LYS A 1 98 ? 8.675 20.632 -6.742 1.00 9.14 122 LYS A CA 1
ATOM 687 C C . LYS A 1 98 ? 7.322 20.957 -7.384 1.00 8.41 122 LYS A C 1
ATOM 688 O O . LYS A 1 98 ? 7.239 21.854 -8.211 1.00 9.25 122 LYS A O 1
ATOM 694 N N . GLY A 1 99 ? 6.276 20.212 -7.037 1.00 7.41 123 GLY A N 1
ATOM 695 C CA . GLY A 1 99 ? 4.975 20.389 -7.665 1.00 6.45 123 GLY A CA 1
ATOM 696 C C . GLY A 1 99 ? 3.898 19.578 -6.967 1.00 6.26 123 GLY A C 1
ATOM 697 O O . GLY A 1 99 ? 3.948 19.390 -5.738 1.00 5.59 123 GLY A O 1
ATOM 698 N N . SER A 1 100 ? 2.950 19.065 -7.746 1.00 6.08 124 SER A N 1
ATOM 699 C CA . SER A 1 100 ? 1.866 18.273 -7.181 1.00 6.67 124 SER A CA 1
ATOM 700 C C . SER A 1 100 ? 2.399 16.975 -6.606 1.00 6.17 124 SER A C 1
ATOM 701 O O . SER A 1 100 ? 3.257 16.308 -7.199 1.00 6.63 124 SER A O 1
ATOM 704 N N . TYR A 1 101 ? 1.913 16.609 -5.430 1.00 5.72 125 TYR A N 1
ATOM 705 C CA . TYR A 1 101 ? 2.417 15.408 -4.776 1.00 5.50 125 TYR A CA 1
ATOM 706 C C . TYR A 1 101 ? 2.164 14.189 -5.643 1.00 5.87 125 TYR A C 1
ATOM 707 O O . TYR A 1 101 ? 1.126 14.071 -6.286 1.00 8.05 125 TYR A O 1
ATOM 716 N N . THR A 1 102 ? 3.132 13.285 -5.652 1.00 5.56 126 THR A N 1
ATOM 717 C CA . THR A 1 102 ? 3.027 12.018 -6.390 1.00 6.90 126 THR A CA 1
ATOM 718 C C . THR A 1 102 ? 3.107 10.862 -5.418 1.00 7.04 126 THR A C 1
ATOM 719 O O . THR A 1 102 ? 3.622 11.007 -4.304 1.00 6.85 126 THR A O 1
ATOM 723 N N . TRP A 1 103 ? 2.619 9.696 -5.850 1.00 7.50 127 TRP A N 1
ATOM 724 C CA . TRP A 1 103 ? 2.704 8.468 -5.082 1.00 8.18 127 TRP A CA 1
ATOM 725 C C . TRP A 1 103 ? 3.198 7.385 -6.022 1.00 8.69 127 TRP A C 1
ATOM 726 O O . TRP A 1 103 ? 2.496 6.999 -6.955 1.00 12.53 127 TRP A O 1
ATOM 737 N N . ALA A 1 104 ? 4.451 7.016 -5.872 1.00 7.12 128 ALA A N 1
ATOM 738 C CA . ALA A 1 104 ? 5.093 5.994 -6.682 1.00 6.58 128 ALA A CA 1
ATOM 739 C C . ALA A 1 104 ? 4.843 4.648 -6.034 1.00 5.80 128 ALA A C 1
ATOM 740 O O . ALA A 1 104 ? 4.940 4.499 -4.807 1.00 7.15 128 ALA A O 1
ATOM 742 N N . CYS A 1 105 ? 4.562 3.656 -6.859 1.00 3.48 129 CYS A N 1
ATOM 743 C CA . CYS A 1 105 ? 4.294 2.323 -6.382 1.00 4.15 129 CYS A CA 1
ATOM 744 C C . CYS A 1 105 ? 5.458 1.401 -6.634 1.00 4.11 129 CYS A C 1
ATOM 745 O O . CYS A 1 105 ? 6.007 1.349 -7.740 1.00 5.02 129 CYS A O 1
ATOM 748 N N . THR A 1 106 ? 5.831 0.672 -5.600 1.00 3.96 130 THR A N 1
ATOM 749 C CA . THR A 1 106 ? 6.845 -0.390 -5.684 1.00 5.53 130 THR A CA 1
ATOM 750 C C . THR A 1 106 ? 6.383 -1.596 -4.907 1.00 6.28 130 THR A C 1
ATOM 751 O O . THR A 1 106 ? 5.440 -1.529 -4.127 1.00 6.18 130 THR A O 1
ATOM 755 N N . SER A 1 107 ? 7.049 -2.734 -5.107 1.00 6.71 131 SER A N 1
ATOM 756 C CA . SER A 1 107 ? 6.586 -3.970 -4.475 1.00 6.42 131 SER A CA 1
ATOM 757 C C . SER A 1 107 ? 7.719 -4.945 -4.459 1.00 6.69 131 SER A C 1
ATOM 758 O O . SER A 1 107 ? 8.611 -4.865 -5.313 1.00 7.33 131 SER A O 1
ATOM 761 N N . ASN A 1 108 ? 7.691 -5.846 -3.475 1.00 6.10 132 ASN A N 1
ATOM 762 C CA . ASN A 1 108 ? 8.650 -6.939 -3.439 1.00 5.19 132 ASN A CA 1
ATOM 763 C C . ASN A 1 108 ? 8.116 -8.269 -4.037 1.00 5.67 132 ASN A C 1
ATOM 764 O O . ASN A 1 108 ? 8.786 -9.286 -3.991 1.00 5.43 132 ASN A O 1
ATOM 769 N N . ALA A 1 109 ? 6.937 -8.206 -4.633 1.00 6.82 133 ALA A N 1
ATOM 770 C CA . ALA A 1 109 ? 6.360 -9.286 -5.417 1.00 6.57 133 ALA A CA 1
ATOM 771 C C . ALA A 1 109 ? 6.928 -9.264 -6.827 1.00 6.59 133 ALA A C 1
ATOM 772 O O . ALA A 1 109 ? 7.467 -8.279 -7.275 1.00 6.59 133 ALA A O 1
ATOM 774 N N . ASP A 1 110 ? 6.789 -10.381 -7.530 1.00 6.26 134 ASP A N 1
ATOM 775 C CA . ASP A 1 110 ? 7.290 -10.481 -8.884 1.00 6.46 134 ASP A CA 1
ATOM 776 C C . ASP A 1 110 ? 6.529 -9.521 -9.800 1.00 6.39 134 ASP A C 1
ATOM 777 O O . ASP A 1 110 ? 5.311 -9.350 -9.681 1.00 6.37 134 ASP A O 1
ATOM 782 N N . ASN A 1 111 ? 7.251 -8.907 -10.739 1.00 5.72 135 ASN A N 1
ATOM 783 C CA . ASN A 1 111 ? 6.625 -8.000 -11.683 1.00 5.53 135 ASN A CA 1
ATOM 784 C C . ASN A 1 111 ? 5.435 -8.598 -12.456 1.00 5.41 135 ASN A C 1
ATOM 785 O O . ASN A 1 111 ? 4.534 -7.881 -12.874 1.00 5.62 135 ASN A O 1
ATOM 790 N N . LYS A 1 112 ? 5.440 -9.907 -12.658 1.00 4.98 136 LYS A N 1
ATOM 791 C CA . LYS A 1 112 ? 4.394 -10.526 -13.463 1.00 5.44 136 LYS A CA 1
ATOM 792 C C . LYS A 1 112 ? 3.004 -10.369 -12.824 1.00 5.10 136 LYS A C 1
ATOM 793 O O . LYS A 1 112 ? 1.999 -10.504 -13.513 1.00 5.46 136 LYS A O 1
ATOM 799 N N . TYR A 1 113 ? 2.957 -10.105 -11.517 1.00 5.88 137 TYR A N 1
ATOM 800 C CA . TYR A 1 113 ? 1.702 -9.983 -10.810 1.00 5.64 137 TYR A CA 1
ATOM 801 C C . TYR A 1 113 ? 1.282 -8.548 -10.570 1.00 5.45 137 TYR A C 1
ATOM 802 O O . TYR A 1 113 ? 0.194 -8.300 -10.045 1.00 5.44 137 TYR A O 1
ATOM 811 N N . LEU A 1 114 ? 2.134 -7.600 -10.960 1.00 6.23 138 LEU A N 1
ATOM 812 C CA . LEU A 1 114 ? 1.948 -6.209 -10.567 1.00 6.37 138 LEU A CA 1
ATOM 813 C C . LEU A 1 114 ? 1.382 -5.355 -11.659 1.00 7.05 138 LEU A C 1
ATOM 814 O O . LEU A 1 114 ? 1.678 -5.565 -12.819 1.00 7.17 138 LEU A O 1
ATOM 819 N N . PRO A 1 115 ? 0.645 -4.317 -11.285 1.00 9.22 139 PRO A N 1
ATOM 820 C CA . PRO A 1 115 ? 0.238 -3.314 -12.271 1.00 10.08 139 PRO A CA 1
ATOM 821 C C . PRO A 1 115 ? 1.466 -2.705 -12.945 1.00 10.34 139 PRO A C 1
ATOM 822 O O . PRO A 1 115 ? 2.522 -2.625 -12.292 1.00 9.26 139 PRO A O 1
ATOM 826 N N . LYS A 1 116 ? 1.329 -2.259 -14.192 1.00 10.45 140 LYS A N 1
ATOM 827 C CA . LYS A 1 116 ? 2.474 -1.755 -14.962 1.00 10.88 140 LYS A CA 1
ATOM 828 C C . LYS A 1 116 ? 3.234 -0.640 -14.219 1.00 10.93 140 LYS A C 1
ATOM 829 O O . LYS A 1 116 ? 4.477 -0.604 -14.221 1.00 10.43 140 LYS A O 1
ATOM 831 N N . THR A 1 117 ? 2.489 0.249 -13.560 1.00 10.63 141 THR A N 1
ATOM 832 C CA . THR A 1 117 ? 3.102 1.387 -12.857 1.00 10.54 141 THR A CA 1
ATOM 833 C C . THR A 1 117 ? 3.830 0.975 -11.566 1.00 9.55 141 THR A C 1
ATOM 834 O O . THR A 1 117 ? 4.459 1.799 -10.915 1.00 9.80 141 THR A O 1
ATOM 838 N N . CYS A 1 118 ? 3.755 -0.300 -11.186 1.00 7.87 142 CYS A N 1
ATOM 839 C CA . CYS A 1 118 ? 4.400 -0.767 -9.962 1.00 7.96 142 CYS A CA 1
ATOM 840 C C . CYS A 1 118 ? 5.618 -1.655 -10.227 1.00 8.44 142 CYS A C 1
ATOM 841 O O . CYS A 1 118 ? 6.252 -2.148 -9.283 1.00 10.96 142 CYS A O 1
ATOM 846 N N . GLN A 1 119 ? 5.954 -1.870 -11.482 1.00 7.04 143 GLN A N 1
ATOM 847 C CA . GLN A 1 119 ? 6.992 -2.832 -11.843 1.00 7.25 143 GLN A CA 1
ATOM 848 C C . GLN A 1 119 ? 8.370 -2.157 -11.849 1.00 7.12 143 GLN A C 1
ATOM 849 O O . GLN A 1 119 ? 8.521 -0.965 -12.171 1.00 8.61 143 GLN A O 1
ATOM 855 N N . THR A 1 120 ? 9.366 -2.953 -11.496 1.00 6.56 144 THR A N 1
ATOM 856 C CA . THR A 1 120 ? 10.764 -2.579 -11.675 1.00 6.72 144 THR A CA 1
ATOM 857 C C . THR A 1 120 ? 11.240 -2.776 -13.125 1.00 5.98 144 THR A C 1
ATOM 858 O O . THR A 1 120 ? 10.584 -3.411 -13.937 1.00 6.89 144 THR A O 1
ATOM 862 N N . ALA A 1 121 ? 12.406 -2.210 -13.418 1.00 6.49 145 ALA A N 1
ATOM 863 C CA . ALA A 1 121 ? 13.029 -2.298 -14.727 1.00 6.86 145 ALA A CA 1
ATOM 864 C C . ALA A 1 121 ? 14.399 -2.968 -14.609 1.00 6.28 145 ALA A C 1
ATOM 865 O O . ALA A 1 121 ? 15.231 -2.535 -13.835 1.00 6.35 145 ALA A O 1
ATOM 867 N N . THR A 1 122 ? 14.623 -4.002 -15.414 1.00 7.45 146 THR A N 1
ATOM 868 C CA . THR A 1 122 ? 15.867 -4.743 -15.450 1.00 7.28 146 THR A CA 1
ATOM 869 C C . THR A 1 122 ? 16.532 -4.526 -16.808 1.00 7.56 146 THR A C 1
ATOM 870 O O . THR A 1 122 ? 15.886 -4.691 -17.831 1.00 7.37 146 THR A O 1
ATOM 874 N N . THR A 1 123 ? 17.821 -4.174 -16.786 1.00 6.64 147 THR A N 1
ATOM 875 C CA . THR A 1 123 ? 18.606 -3.953 -18.000 1.00 7.17 147 THR A CA 1
ATOM 876 C C . THR A 1 123 ? 19.966 -4.648 -17.965 1.00 6.37 147 THR A C 1
ATOM 877 O O . THR A 1 123 ? 20.487 -4.953 -16.914 1.00 4.91 147 THR A O 1
ATOM 881 N N . THR A 1 124 ? 20.547 -4.881 -19.145 1.00 6.17 148 THR A N 1
ATOM 882 C CA . THR A 1 124 ? 21.889 -5.464 -19.208 1.00 6.13 148 THR A CA 1
ATOM 883 C C . THR A 1 124 ? 22.869 -4.346 -18.879 1.00 6.27 148 THR A C 1
ATOM 884 O O . THR A 1 124 ? 22.519 -3.156 -18.938 1.00 7.36 148 THR A O 1
ATOM 888 N N . THR A 1 125 ? 24.096 -4.747 -18.543 1.00 7.21 149 THR A N 1
ATOM 889 C CA . THR A 1 125 ? 25.198 -3.833 -18.207 1.00 7.11 149 THR A CA 1
ATOM 890 C C . THR A 1 125 ? 26.411 -4.060 -19.122 1.00 8.24 149 THR A C 1
ATOM 891 O O . THR A 1 125 ? 26.592 -5.160 -19.674 1.00 7.78 149 THR A O 1
ATOM 895 N N . PRO A 1 126 ? 27.275 -3.051 -19.252 1.00 9.39 150 PRO A N 1
ATOM 896 C CA . PRO A 1 126 ? 28.554 -3.225 -19.963 1.00 10.46 150 PRO A CA 1
ATOM 897 C C . PRO A 1 126 ? 29.529 -4.193 -19.276 1.00 11.72 150 PRO A C 1
ATOM 898 O O . PRO A 1 126 ? 30.524 -4.539 -19.939 1.00 12.85 150 PRO A O 1
ATOM 903 N N . ILE B 1 1 ? 10.332 33.886 27.908 1.00 6.85 25 ILE B N 1
ATOM 904 C CA . ILE B 1 1 ? 10.242 32.633 27.104 1.00 7.33 25 ILE B CA 1
ATOM 905 C C . ILE B 1 1 ? 11.474 31.728 27.311 1.00 7.05 25 ILE B C 1
ATOM 906 O O . ILE B 1 1 ? 12.457 32.126 27.922 1.00 7.29 25 ILE B O 1
ATOM 911 N N . SER B 1 2 ? 11.392 30.509 26.815 1.00 6.18 26 SER B N 1
ATOM 912 C CA . SER B 1 2 ? 12.434 29.528 27.020 1.00 7.01 26 SER B CA 1
ATOM 913 C C . SER B 1 2 ? 13.659 29.763 26.133 1.00 7.14 26 SER B C 1
ATOM 914 O O . SER B 1 2 ? 13.577 30.380 25.071 1.00 6.65 26 SER B O 1
ATOM 917 N N . GLU B 1 3 ? 14.788 29.222 26.591 1.00 8.20 27 GLU B N 1
ATOM 918 C CA . GLU B 1 3 ? 16.044 29.203 25.834 1.00 8.77 27 GLU B CA 1
ATOM 919 C C . GLU B 1 3 ? 15.851 28.455 24.536 1.00 7.71 27 GLU B C 1
ATOM 920 O O . GLU B 1 3 ? 16.443 28.793 23.533 1.00 7.74 27 GLU B O 1
ATOM 926 N N . PHE B 1 4 ? 14.961 27.466 24.537 1.00 7.72 28 PHE B N 1
ATOM 927 C CA . PHE B 1 4 ? 14.718 26.682 23.325 1.00 7.52 28 PHE B CA 1
ATOM 928 C C . PHE B 1 4 ? 13.971 27.469 22.273 1.00 6.61 28 PHE B C 1
ATOM 929 O O . PHE B 1 4 ? 14.291 27.413 21.084 1.00 6.32 28 PHE B O 1
ATOM 937 N N . ALA B 1 5 ? 12.956 28.204 22.698 1.00 6.17 29 ALA B N 1
ATOM 938 C CA . ALA B 1 5 ? 12.257 29.097 21.797 1.00 5.91 29 ALA B CA 1
ATOM 939 C C . ALA B 1 5 ? 13.203 30.166 21.268 1.00 5.64 29 ALA B C 1
ATOM 940 O O . ALA B 1 5 ? 13.131 30.507 20.083 1.00 4.57 29 ALA B O 1
ATOM 942 N N . ARG B 1 6 ? 14.080 30.697 22.129 1.00 4.76 30 ARG B N 1
ATOM 943 C CA . ARG B 1 6 ? 15.062 31.654 21.633 1.00 4.54 30 ARG B CA 1
ATOM 944 C C . ARG B 1 6 ? 15.990 31.060 20.574 1.00 4.57 30 ARG B C 1
ATOM 945 O O . ARG B 1 6 ? 16.226 31.676 19.557 1.00 5.79 30 ARG B O 1
ATOM 953 N N . ALA B 1 7 ? 16.441 29.840 20.783 1.00 4.71 31 ALA B N 1
ATOM 954 C CA . ALA B 1 7 ? 17.329 29.177 19.835 1.00 5.11 31 ALA B CA 1
ATOM 955 C C . ALA B 1 7 ? 16.650 28.937 18.512 1.00 4.90 31 ALA B C 1
ATOM 956 O O . ALA B 1 7 ? 17.254 29.075 17.475 1.00 5.51 31 ALA B O 1
ATOM 958 N N . GLN B 1 8 ? 15.368 28.605 18.549 1.00 5.04 32 GLN B N 1
ATOM 959 C CA . GLN B 1 8 ? 14.624 28.323 17.338 1.00 4.87 32 GLN B CA 1
ATOM 960 C C . GLN B 1 8 ? 14.465 29.577 16.504 1.00 5.45 32 GLN B C 1
ATOM 961 O O . GLN B 1 8 ? 14.771 29.565 15.312 1.00 5.58 32 GLN B O 1
ATOM 967 N N . LEU B 1 9 ? 14.000 30.675 17.105 1.00 5.35 33 LEU B N 1
ATOM 968 C CA 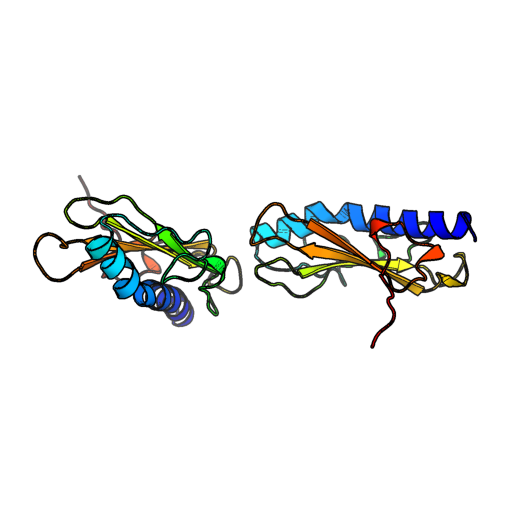. LEU B 1 9 ? 13.854 31.928 16.351 1.00 5.49 33 LEU B CA 1
ATOM 969 C C . LEU B 1 9 ? 15.239 32.410 15.906 1.00 5.71 33 LEU B C 1
ATOM 970 O O . LEU B 1 9 ? 15.405 32.938 14.814 1.00 6.25 33 LEU B O 1
ATOM 975 N N . SER B 1 10 ? 16.262 32.226 16.743 1.00 5.40 34 SER B N 1
ATOM 976 C CA . SER B 1 10 ? 17.610 32.651 16.368 1.00 6.10 34 SER B CA 1
ATOM 977 C C . SER B 1 10 ? 18.121 31.935 15.106 1.00 6.04 34 SER B C 1
ATOM 978 O O . SER B 1 10 ? 18.887 32.516 14.320 1.00 6.14 34 SER B O 1
ATOM 981 N N . GLU B 1 11 ? 17.764 30.666 14.928 1.00 6.59 35 GLU B N 1
ATOM 982 C CA . GLU B 1 11 ? 18.153 29.940 13.706 1.00 6.10 35 GLU B CA 1
ATOM 983 C C . GLU B 1 11 ? 17.539 30.557 12.470 1.00 6.60 35 GLU B C 1
ATOM 984 O O . GLU B 1 11 ? 18.199 30.696 11.414 1.00 7.30 35 GLU B O 1
ATOM 990 N N . ALA B 1 12 ? 16.282 30.957 12.592 1.00 6.09 36 ALA B N 1
ATOM 991 C CA . ALA B 1 12 ? 15.621 31.651 11.507 1.00 6.46 36 ALA B CA 1
ATOM 992 C C . ALA B 1 12 ? 16.380 32.942 11.169 1.00 6.18 36 ALA B C 1
ATOM 993 O O . ALA B 1 12 ? 16.633 33.231 10.010 1.00 7.16 36 ALA B O 1
ATOM 995 N N . MET B 1 13 ? 16.681 33.751 12.175 1.00 6.76 37 MET B N 1
ATOM 996 C CA . MET B 1 13 ? 17.461 34.974 11.974 1.00 7.24 37 MET B CA 1
ATOM 997 C C . MET B 1 13 ? 18.818 34.698 11.330 1.00 6.51 37 MET B C 1
ATOM 998 O O . MET B 1 13 ? 19.271 35.435 10.432 1.00 7.03 37 MET B O 1
ATOM 1003 N N . THR B 1 14 ? 19.465 33.624 11.741 1.00 6.01 38 THR B N 1
ATOM 1004 C CA . THR B 1 14 ? 20.785 33.311 11.204 1.00 6.54 38 THR B CA 1
ATOM 1005 C C . THR B 1 14 ? 20.722 32.898 9.731 1.00 6.70 38 THR B C 1
ATOM 1006 O O . THR B 1 14 ? 21.516 33.339 8.901 1.00 6.79 38 THR B O 1
ATOM 1010 N N . LEU B 1 15 ? 19.765 32.030 9.421 1.00 6.73 39 LEU B N 1
ATOM 1011 C CA . LEU B 1 15 ? 19.605 31.546 8.053 1.00 6.36 39 LEU B CA 1
ATOM 1012 C C . LEU B 1 15 ? 19.179 32.655 7.120 1.00 6.99 39 LEU B C 1
ATOM 1013 O O . LEU B 1 15 ? 19.699 32.751 6.015 1.00 7.50 39 LEU B O 1
ATOM 1018 N N . ALA B 1 16 ? 18.255 33.505 7.566 1.00 6.88 40 ALA B N 1
ATOM 1019 C CA . ALA B 1 16 ? 17.849 34.648 6.764 1.00 7.09 40 ALA B CA 1
ATOM 1020 C C . ALA B 1 16 ? 19.021 35.598 6.557 1.00 7.30 40 ALA B C 1
ATOM 1021 O O . ALA B 1 16 ? 19.289 36.071 5.450 1.00 6.70 40 ALA B O 1
ATOM 1023 N N . SER B 1 17 ? 19.775 35.865 7.618 1.00 7.79 41 SER B N 1
ATOM 1024 C CA . SER B 1 17 ? 20.898 36.779 7.537 1.00 7.50 41 SER B CA 1
ATOM 1025 C C . SER B 1 17 ? 21.999 36.292 6.579 1.00 7.24 41 SER B C 1
ATOM 1026 O O . SER B 1 17 ? 22.729 37.093 5.985 1.00 6.78 41 SER B O 1
ATOM 1029 N N . GLY B 1 18 ? 22.122 34.978 6.416 1.00 7.55 42 GLY B N 1
ATOM 1030 C CA . GLY B 1 18 ? 23.099 34.416 5.495 1.00 6.99 42 GLY B CA 1
ATOM 1031 C C . GLY B 1 18 ? 22.853 34.731 4.021 1.00 6.93 42 GLY B C 1
ATOM 1032 O O . GLY B 1 18 ? 23.715 34.484 3.175 1.00 7.72 42 GLY B O 1
ATOM 1033 N N . LEU B 1 19 ? 21.682 35.279 3.725 1.00 6.83 43 LEU B N 1
ATOM 1034 C CA . LEU B 1 19 ? 21.355 35.680 2.352 1.00 6.35 43 LEU B CA 1
ATOM 1035 C C . LEU B 1 19 ? 21.420 37.184 2.086 1.00 6.31 43 LEU B C 1
ATOM 1036 O O . LEU B 1 19 ? 21.231 37.616 0.944 1.00 5.96 43 LEU B O 1
ATOM 1041 N N . LYS B 1 20 ? 21.676 37.986 3.112 1.00 6.54 44 LYS B N 1
ATOM 1042 C CA . LYS B 1 20 ? 21.711 39.445 2.992 1.00 6.19 44 LYS B CA 1
ATOM 1043 C C . LYS B 1 20 ? 22.661 39.905 1.879 1.00 6.67 44 LYS B C 1
ATOM 1044 O O . LYS B 1 20 ? 22.290 40.671 1.019 1.00 6.34 44 LYS B O 1
ATOM 1050 N N . THR B 1 21 ? 23.892 39.426 1.897 1.00 6.08 45 THR B N 1
ATOM 1051 C CA . THR B 1 21 ? 24.884 39.904 0.931 1.00 6.71 45 THR B CA 1
ATOM 1052 C C . THR B 1 21 ? 24.489 39.527 -0.494 1.00 6.58 45 THR B C 1
ATOM 1053 O O . THR B 1 21 ? 24.599 40.345 -1.428 1.00 6.62 45 THR B O 1
ATOM 1057 N N . LYS B 1 22 ? 24.025 38.298 -0.667 1.00 6.89 46 LYS B N 1
ATOM 1058 C CA . LYS B 1 22 ? 23.651 37.781 -1.975 1.00 7.09 46 LYS B CA 1
ATOM 1059 C C . LYS B 1 22 ? 22.464 38.563 -2.548 1.00 6.34 46 LYS B C 1
ATOM 1060 O O . LYS B 1 22 ? 22.486 38.973 -3.701 1.00 6.22 46 LYS B O 1
ATOM 1066 N N . VAL B 1 23 ? 21.460 38.812 -1.725 1.00 5.77 47 VAL B N 1
ATOM 1067 C CA . VAL B 1 23 ? 20.264 39.478 -2.157 1.00 5.71 47 VAL B CA 1
ATOM 1068 C C . VAL B 1 23 ? 20.572 40.930 -2.506 1.00 5.89 47 VAL B C 1
ATOM 1069 O O . VAL B 1 23 ? 20.164 41.425 -3.558 1.00 6.24 47 VAL B O 1
ATOM 1073 N N . SER B 1 24 ? 21.276 41.611 -1.614 1.00 5.81 48 SER B N 1
ATOM 1074 C CA . SER B 1 24 ? 21.623 42.994 -1.815 1.00 4.86 48 SER B CA 1
ATOM 1075 C C . SER B 1 24 ? 22.542 43.140 -3.033 1.00 4.64 48 SER B C 1
ATOM 1076 O O . SER B 1 24 ? 22.414 44.096 -3.769 1.00 5.28 48 SER B O 1
ATOM 1079 N N . ASP B 1 25 ? 23.385 42.153 -3.308 1.00 4.85 49 ASP B N 1
ATOM 1080 C CA . ASP B 1 25 ? 24.295 42.227 -4.459 1.00 5.22 49 ASP B CA 1
ATOM 1081 C C . ASP B 1 25 ? 23.452 42.194 -5.737 1.00 5.56 49 ASP B C 1
ATOM 1082 O O . ASP B 1 25 ? 23.677 42.971 -6.669 1.00 6.64 49 ASP B O 1
ATOM 1087 N N . ILE B 1 26 ? 22.469 41.305 -5.782 1.00 4.85 50 ILE B N 1
ATOM 1088 C CA . ILE B 1 26 ? 21.624 41.203 -6.965 1.00 5.43 50 ILE B CA 1
ATOM 1089 C C . ILE B 1 26 ? 20.753 42.455 -7.149 1.00 4.94 50 ILE B C 1
ATOM 1090 O O . ILE B 1 26 ? 20.627 42.958 -8.251 1.00 5.20 50 ILE B O 1
ATOM 1095 N N . PHE B 1 27 ? 20.193 42.994 -6.081 1.00 5.11 51 PHE B N 1
ATOM 1096 C CA . PHE B 1 27 ? 19.423 44.226 -6.185 1.00 4.75 51 PHE B CA 1
ATOM 1097 C C . PHE B 1 27 ? 20.290 45.339 -6.784 1.00 5.29 51 PHE B C 1
ATOM 1098 O O . PHE B 1 27 ? 19.846 46.115 -7.630 1.00 3.84 51 PHE B O 1
ATOM 1106 N N . SER B 1 28 ? 21.528 45.405 -6.337 1.00 5.97 52 SER B N 1
ATOM 1107 C CA . SER B 1 28 ? 22.433 46.442 -6.817 1.00 6.34 52 SER B CA 1
ATOM 1108 C C . SER B 1 28 ? 22.992 46.184 -8.214 1.00 6.23 52 SER B C 1
ATOM 1109 O O . SER B 1 28 ? 23.216 47.124 -8.989 1.00 7.86 52 SER B O 1
ATOM 1112 N N . GLN B 1 29 ? 23.178 44.925 -8.581 1.00 7.36 53 GLN B N 1
ATOM 1113 C CA . GLN B 1 29 ? 23.724 44.592 -9.908 1.00 8.20 53 GLN B CA 1
ATOM 1114 C C . GLN B 1 29 ? 22.637 44.447 -10.990 1.00 8.82 53 GLN B C 1
ATOM 1115 O O . GLN B 1 29 ? 22.827 44.878 -12.120 1.00 9.39 53 GLN B O 1
ATOM 1121 N N . ASP B 1 30 ? 21.515 43.828 -10.652 1.00 8.97 54 ASP B N 1
ATOM 1122 C CA . ASP B 1 30 ? 20.446 43.565 -11.609 1.00 8.38 54 ASP B CA 1
ATOM 1123 C C . ASP B 1 30 ? 19.421 44.700 -11.576 1.00 6.73 54 ASP B C 1
ATOM 1124 O O . ASP B 1 30 ? 18.818 45.002 -12.582 1.00 5.63 54 ASP B O 1
ATOM 1129 N N . GLY B 1 31 ? 19.205 45.290 -10.399 1.00 6.43 55 GLY B N 1
ATOM 1130 C CA . GLY B 1 31 ? 18.133 46.255 -10.185 1.00 6.05 55 GLY B CA 1
ATOM 1131 C C . GLY B 1 31 ? 16.807 45.691 -9.685 1.00 6.07 55 GLY B C 1
ATOM 1132 O O . GLY B 1 31 ? 15.907 46.451 -9.359 1.00 7.07 55 GLY B O 1
ATOM 1133 N N . SER B 1 32 ? 16.648 44.373 -9.680 1.00 6.42 56 SER B N 1
ATOM 1134 C CA . SER B 1 32 ? 15.414 43.733 -9.191 1.00 6.35 56 SER B CA 1
ATOM 1135 C C . SER B 1 32 ? 15.709 42.761 -8.059 1.00 6.28 56 SER B C 1
ATOM 1136 O O . SER B 1 32 ? 16.829 42.405 -7.835 1.00 6.54 56 SER B O 1
ATOM 1139 N N . CYS B 1 33 ? 14.676 42.356 -7.346 1.00 5.51 57 CYS B N 1
ATOM 1140 C CA . CYS B 1 33 ? 14.795 41.423 -6.242 1.00 4.72 57 CYS B CA 1
ATOM 1141 C C . CYS B 1 33 ? 14.796 39.977 -6.743 1.00 5.27 57 CYS B C 1
ATOM 1142 O O . CYS B 1 33 ? 13.905 39.610 -7.501 1.00 5.29 57 CYS B O 1
ATOM 1145 N N . PRO B 1 34 ? 15.753 39.151 -6.313 1.00 4.98 58 PRO B N 1
ATOM 1146 C CA . PRO B 1 34 ? 15.766 37.749 -6.715 1.00 5.36 58 PRO B CA 1
ATOM 1147 C C . PRO B 1 34 ? 14.698 36.942 -5.991 1.00 5.71 58 PRO B C 1
ATOM 1148 O O . PRO B 1 34 ? 14.404 37.166 -4.814 1.00 5.55 58 PRO B O 1
ATOM 1152 N N . ALA B 1 35 ? 14.172 35.949 -6.685 1.00 6.11 59 ALA B N 1
ATOM 1153 C CA . ALA B 1 35 ? 13.150 35.067 -6.133 1.00 5.85 59 ALA B CA 1
ATOM 1154 C C . ALA B 1 35 ? 13.645 33.645 -6.293 1.00 6.09 59 ALA B C 1
ATOM 1155 O O . ALA B 1 35 ? 14.022 33.231 -7.403 1.00 8.31 59 ALA B O 1
ATOM 1157 N N . ASN B 1 36 ? 13.655 32.900 -5.202 1.00 5.99 60 ASN B N 1
ATOM 1158 C CA . ASN B 1 36 ? 14.280 31.577 -5.177 1.00 6.37 60 ASN B CA 1
ATOM 1159 C C . ASN B 1 36 ? 13.271 30.450 -4.948 1.00 6.51 60 ASN B C 1
ATOM 1160 O O . ASN B 1 36 ? 13.601 29.460 -4.297 1.00 7.40 60 ASN B O 1
ATOM 1165 N N . THR B 1 37 ? 12.091 30.570 -5.561 1.00 7.72 61 THR B N 1
ATOM 1166 C CA . THR B 1 37 ? 11.119 29.458 -5.625 1.00 8.33 61 THR B CA 1
ATOM 1167 C C . THR B 1 37 ? 11.729 28.221 -6.276 1.00 7.72 61 THR B C 1
ATOM 1168 O O . THR B 1 37 ? 11.375 27.084 -5.952 1.00 7.35 61 THR B O 1
ATOM 1172 N N . ALA B 1 38 ? 12.572 28.489 -7.263 1.00 7.38 62 ALA B N 1
ATOM 1173 C CA . ALA B 1 38 ? 13.544 27.543 -7.770 1.00 7.12 62 ALA B CA 1
ATOM 1174 C C . ALA B 1 38 ? 14.905 28.158 -7.442 1.00 6.28 62 ALA B C 1
ATOM 1175 O O . ALA B 1 38 ? 15.021 29.360 -7.257 1.00 5.92 62 ALA B O 1
ATOM 1177 N N . ALA B 1 39 ? 15.942 27.348 -7.380 1.00 6.76 63 ALA B N 1
ATOM 1178 C CA . ALA B 1 39 ? 17.286 27.891 -7.309 1.00 6.40 63 ALA B CA 1
ATOM 1179 C C . ALA B 1 39 ? 17.475 28.955 -8.424 1.00 7.41 63 ALA B C 1
ATOM 1180 O O . ALA B 1 39 ? 16.964 28.814 -9.547 1.00 6.62 63 ALA B O 1
ATOM 1182 N N . THR B 1 40 ? 18.151 30.043 -8.076 1.00 8.32 64 THR B N 1
ATOM 1183 C CA . THR B 1 40 ? 18.452 31.118 -9.023 1.00 9.32 64 THR B CA 1
ATOM 1184 C C . THR B 1 40 ? 19.918 31.482 -8.859 1.00 9.75 64 THR B C 1
ATOM 1185 O O . THR B 1 40 ? 20.554 31.052 -7.900 1.00 10.55 64 THR B O 1
ATOM 1189 N N . ALA B 1 41 ? 20.480 32.216 -9.812 1.00 9.64 65 ALA B N 1
ATOM 1190 C CA . ALA B 1 41 ? 21.938 32.413 -9.831 1.00 9.76 65 ALA B CA 1
ATOM 1191 C C . ALA B 1 41 ? 22.362 33.080 -8.533 1.00 9.77 65 ALA B C 1
ATOM 1192 O O . ALA B 1 41 ? 21.912 34.171 -8.237 1.00 9.75 65 ALA B O 1
ATOM 1194 N N . GLY B 1 42 ? 23.195 32.397 -7.753 1.00 9.69 66 GLY B N 1
ATOM 1195 C CA . GLY B 1 42 ? 23.677 32.953 -6.504 1.00 9.72 66 GLY B CA 1
ATOM 1196 C C . GLY B 1 42 ? 22.927 32.488 -5.259 1.00 9.92 66 GLY B C 1
ATOM 1197 O O . GLY B 1 42 ? 23.445 32.685 -4.147 1.00 10.79 66 GLY B O 1
ATOM 1198 N N . ILE B 1 43 ? 21.740 31.877 -5.420 1.00 9.03 67 ILE B N 1
ATOM 1199 C CA . ILE B 1 43 ? 20.875 31.530 -4.288 1.00 8.39 67 ILE B CA 1
ATOM 1200 C C . ILE B 1 43 ? 20.182 30.169 -4.417 1.00 7.64 67 ILE B C 1
ATOM 1201 O O . ILE B 1 43 ? 19.545 29.892 -5.416 1.00 8.28 67 ILE B O 1
ATOM 1206 N N . GLU B 1 44 ? 20.261 29.337 -3.391 1.00 6.78 68 GLU B N 1
ATOM 1207 C CA . GLU B 1 44 ? 19.611 28.026 -3.432 1.00 6.75 68 GLU B CA 1
ATOM 1208 C C . GLU B 1 44 ? 18.083 28.127 -3.428 1.00 6.63 68 GLU B C 1
ATOM 1209 O O . GLU B 1 44 ? 17.518 29.138 -3.018 1.00 5.95 68 GLU B O 1
ATOM 1215 N N . LYS B 1 45 ? 17.439 27.066 -3.908 1.00 6.78 69 LYS B N 1
ATOM 1216 C CA . LYS B 1 45 ? 16.003 26.891 -3.752 1.00 7.21 69 LYS B CA 1
ATOM 1217 C C . LYS B 1 45 ? 15.580 27.078 -2.302 1.00 6.71 69 LYS B C 1
ATOM 1218 O O . LYS B 1 45 ? 16.243 26.580 -1.395 1.00 6.96 69 LYS B O 1
ATOM 1224 N N . ASP B 1 46 ? 14.446 27.732 -2.097 1.00 6.66 70 ASP B N 1
ATOM 1225 C CA . ASP B 1 46 ? 14.042 28.075 -0.752 1.00 6.45 70 ASP B CA 1
ATOM 1226 C C . ASP B 1 46 ? 13.977 26.882 0.199 1.00 6.09 70 ASP B C 1
ATOM 1227 O O . ASP B 1 46 ? 14.433 26.969 1.339 1.00 5.49 70 ASP B O 1
ATOM 1232 N N . THR B 1 47 ? 13.467 25.756 -0.287 1.00 5.73 71 THR B N 1
ATOM 1233 C CA . THR B 1 47 ? 13.295 24.591 0.557 1.00 6.43 71 THR B CA 1
ATOM 1234 C C . THR B 1 47 ? 14.612 23.852 0.817 1.00 6.57 71 THR B C 1
ATOM 1235 O O . THR B 1 47 ? 14.651 22.948 1.639 1.00 7.51 71 THR B O 1
ATOM 1239 N N . ASP B 1 48 ? 15.665 24.245 0.113 1.00 6.95 72 ASP B N 1
ATOM 1240 C CA . ASP B 1 48 ? 17.006 23.708 0.357 1.00 6.86 72 ASP B CA 1
ATOM 1241 C C . ASP B 1 48 ? 17.786 24.556 1.365 1.00 7.18 72 ASP B C 1
ATOM 1242 O O . ASP B 1 48 ? 18.894 24.186 1.755 1.00 7.86 72 ASP B O 1
ATOM 1247 N N . ILE B 1 49 ? 17.206 25.674 1.789 1.00 7.09 73 ILE B N 1
ATOM 1248 C CA . ILE B 1 49 ? 17.807 26.522 2.813 1.00 6.98 73 ILE B CA 1
ATOM 1249 C C . ILE B 1 49 ? 17.016 26.285 4.094 1.00 6.78 73 ILE B C 1
ATOM 1250 O O . ILE B 1 49 ? 15.978 26.883 4.329 1.00 7.31 73 ILE B O 1
ATOM 1255 N N . ASN B 1 50 ? 17.529 25.379 4.917 1.00 6.97 74 ASN B N 1
ATOM 1256 C CA . ASN B 1 50 ? 16.767 24.876 6.048 1.00 6.68 74 ASN B CA 1
ATOM 1257 C C . ASN B 1 50 ? 17.691 24.570 7.208 1.00 6.02 74 ASN B C 1
ATOM 1258 O O . ASN B 1 50 ? 18.893 24.683 7.093 1.00 7.02 74 ASN B O 1
ATOM 1263 N N . GLY B 1 51 ? 17.118 24.214 8.340 1.00 5.58 75 GLY B N 1
ATOM 1264 C CA . GLY B 1 51 ? 17.908 23.914 9.508 1.00 5.22 75 GLY B CA 1
ATOM 1265 C C . GLY B 1 51 ? 17.152 22.994 10.429 1.00 5.22 75 GLY B C 1
ATOM 1266 O O . GLY B 1 51 ? 16.183 22.364 10.029 1.00 4.87 75 GLY B O 1
ATOM 1267 N N . LYS B 1 52 ? 17.594 22.919 11.676 1.00 5.04 76 LYS B N 1
ATOM 1268 C CA . LYS B 1 52 ? 16.919 22.111 12.693 1.00 6.62 76 LYS B CA 1
ATOM 1269 C C . LYS B 1 52 ? 15.465 22.549 12.931 1.00 6.33 76 LYS B C 1
ATOM 1270 O O . LYS B 1 52 ? 14.580 21.722 13.222 1.00 6.91 76 LYS B O 1
ATOM 1276 N N . TYR B 1 53 ? 15.229 23.853 12.797 1.00 5.61 77 TYR B N 1
ATOM 1277 C CA . TYR B 1 53 ? 13.976 24.493 13.211 1.00 5.82 77 TYR B CA 1
ATOM 1278 C C . TYR B 1 53 ? 13.259 25.203 12.068 1.00 5.06 77 TYR B C 1
ATOM 1279 O O . TYR B 1 53 ? 12.135 25.641 12.208 1.00 5.76 77 TYR B O 1
ATOM 1288 N N . VAL B 1 54 ? 13.952 25.347 10.949 1.00 5.23 78 VAL B N 1
ATOM 1289 C CA . VAL B 1 54 ? 13.539 26.190 9.824 1.00 5.36 78 VAL B CA 1
ATOM 1290 C C . VAL B 1 54 ? 13.324 25.315 8.580 1.00 5.13 78 VAL B C 1
ATOM 1291 O O . VAL B 1 54 ? 14.178 24.522 8.199 1.00 5.10 78 VAL B O 1
ATOM 1295 N N . ALA B 1 55 ? 12.164 25.485 7.952 1.00 5.55 79 ALA B N 1
ATOM 1296 C CA . ALA B 1 55 ? 11.777 24.693 6.794 1.00 5.53 79 ALA B CA 1
ATOM 1297 C C . ALA B 1 55 ? 12.273 25.227 5.461 1.00 5.11 79 ALA B C 1
ATOM 1298 O O . ALA B 1 55 ? 12.617 24.450 4.585 1.00 4.92 79 ALA B O 1
ATOM 1300 N N . LYS B 1 56 ? 12.262 26.549 5.330 1.00 5.52 80 LYS B N 1
ATOM 1301 C CA . LYS B 1 56 ? 12.654 27.189 4.070 1.00 5.84 80 LYS B CA 1
ATOM 1302 C C . LYS B 1 56 ? 12.956 28.645 4.281 1.00 6.06 80 LYS B C 1
ATOM 1303 O O . LYS B 1 56 ? 12.535 29.230 5.288 1.00 5.34 80 LYS B O 1
ATOM 1309 N N . VAL B 1 57 ? 13.745 29.197 3.370 1.00 5.09 81 VAL B N 1
ATOM 1310 C CA . VAL B 1 57 ? 14.051 30.634 3.397 1.00 6.08 81 VAL B CA 1
ATOM 1311 C C . VAL B 1 57 ? 13.867 31.166 1.971 1.00 5.83 81 VAL B C 1
ATOM 1312 O O . VAL B 1 57 ? 14.550 30.732 1.033 1.00 7.06 81 VAL B O 1
ATOM 1316 N N . THR B 1 58 ? 12.902 32.059 1.825 1.00 5.91 82 THR B N 1
ATOM 1317 C CA . THR B 1 58 ? 12.457 32.531 0.532 1.00 7.06 82 THR B CA 1
ATOM 1318 C C . THR B 1 58 ? 12.804 34.013 0.342 1.00 6.36 82 THR B C 1
ATOM 1319 O O . THR B 1 58 ? 12.451 34.858 1.160 1.00 6.60 82 THR B O 1
ATOM 1323 N N . THR B 1 59 ? 13.454 34.288 -0.778 1.00 5.96 83 THR B N 1
ATOM 1324 C CA . THR B 1 59 ? 13.794 35.635 -1.210 1.00 6.11 83 THR B CA 1
ATOM 1325 C C . THR B 1 59 ? 12.720 36.080 -2.188 1.00 5.62 83 THR B C 1
ATOM 1326 O O . THR B 1 59 ? 12.217 35.306 -3.012 1.00 5.21 83 THR B O 1
ATOM 1330 N N . GLY B 1 60 ? 12.382 37.354 -2.077 1.00 5.00 84 GLY B N 1
ATOM 1331 C CA . GLY B 1 60 ? 11.329 37.937 -2.875 1.00 5.57 84 GLY B CA 1
ATOM 1332 C C . GLY B 1 60 ? 11.246 39.413 -2.629 1.00 5.25 84 GLY B C 1
ATOM 1333 O O . GLY B 1 60 ? 12.258 40.073 -2.390 1.00 5.64 84 GLY B O 1
ATOM 1334 N N . GLY B 1 61 ? 10.033 39.943 -2.734 1.00 6.52 85 GLY B N 1
ATOM 1335 C CA . GLY B 1 61 ? 9.788 41.337 -2.470 1.00 7.30 85 GLY B CA 1
ATOM 1336 C C . GLY B 1 61 ? 9.742 42.155 -3.730 1.00 8.00 85 GLY B C 1
ATOM 1337 O O . GLY B 1 61 ? 10.030 41.708 -4.821 1.00 9.05 85 GLY B O 1
ATOM 1338 N N . THR B 1 62 ? 9.353 43.402 -3.565 1.00 9.40 86 THR B N 1
ATOM 1339 C CA . THR B 1 62 ? 9.204 44.312 -4.675 1.00 9.54 86 THR B CA 1
ATOM 1340 C C . THR B 1 62 ? 10.257 45.416 -4.586 1.00 8.99 86 THR B C 1
ATOM 1341 O O . THR B 1 62 ? 10.414 46.051 -3.550 1.00 10.00 86 THR B O 1
ATOM 1345 N N . ALA B 1 63 ? 10.993 45.637 -5.658 1.00 8.40 87 ALA B N 1
ATOM 1346 C CA . ALA B 1 63 ? 12.013 46.644 -5.654 1.00 7.67 87 ALA B CA 1
ATOM 1347 C C . ALA B 1 63 ? 11.410 48.029 -5.529 1.00 7.30 87 ALA B C 1
ATOM 1348 O O . ALA B 1 63 ? 10.372 48.350 -6.120 1.00 8.54 87 ALA B O 1
ATOM 1350 N N . ALA B 1 64 ? 12.110 48.845 -4.756 1.00 7.23 88 ALA B N 1
ATOM 1351 C CA . ALA B 1 64 ? 11.838 50.262 -4.603 1.00 6.14 88 ALA B CA 1
ATOM 1352 C C . ALA B 1 64 ? 13.183 50.969 -4.610 1.00 6.04 88 ALA B C 1
ATOM 1353 O O . ALA B 1 64 ? 14.203 50.303 -4.610 1.00 5.54 88 ALA B O 1
ATOM 1355 N N . ALA B 1 65 ? 13.183 52.291 -4.589 1.00 6.46 89 ALA B N 1
ATOM 1356 C CA . ALA B 1 65 ? 14.437 53.056 -4.624 1.00 6.94 89 ALA B CA 1
ATOM 1357 C C . ALA B 1 65 ? 15.411 52.664 -3.523 1.00 7.12 89 ALA B C 1
ATOM 1358 O O . ALA B 1 65 ? 16.610 52.661 -3.732 1.00 8.20 89 ALA B O 1
ATOM 1360 N N . SER B 1 66 ? 14.869 52.377 -2.348 1.00 6.37 90 SER B N 1
ATOM 1361 C CA . SER B 1 66 ? 15.644 52.133 -1.142 1.00 7.05 90 SER B CA 1
ATOM 1362 C C . SER B 1 66 ? 15.883 50.670 -0.882 1.00 6.06 90 SER B C 1
ATOM 1363 O O . SER B 1 66 ? 16.508 50.314 0.111 1.00 6.72 90 SER B O 1
ATOM 1366 N N . GLY B 1 67 ? 15.430 49.807 -1.782 1.00 5.52 91 GLY B N 1
ATOM 1367 C CA . GLY B 1 67 ? 15.602 48.365 -1.602 1.00 5.73 91 GLY B CA 1
ATOM 1368 C C . GLY B 1 67 ? 14.292 47.641 -1.761 1.00 5.88 91 GLY B C 1
ATOM 1369 O O . GLY B 1 67 ? 13.709 47.685 -2.856 1.00 7.82 91 GLY B O 1
ATOM 1370 N N . GLY B 1 68 ? 13.822 47.003 -0.697 1.00 4.39 92 GLY B N 1
ATOM 1371 C CA . GLY B 1 68 ? 12.512 46.395 -0.673 1.00 5.00 92 GLY B CA 1
ATOM 1372 C C . GLY B 1 68 ? 12.526 44.901 -0.794 1.00 5.50 92 GLY B C 1
ATOM 1373 O O . GLY B 1 68 ? 11.504 44.236 -0.556 1.00 6.92 92 GLY B O 1
ATOM 1374 N N . CYS B 1 69 ? 13.669 44.342 -1.157 1.00 5.90 93 CYS B N 1
ATOM 1375 C CA . CYS B 1 69 ? 13.780 42.889 -1.228 1.00 5.94 93 CYS B CA 1
ATOM 1376 C C . CYS B 1 69 ? 13.578 42.283 0.159 1.00 5.31 93 CYS B C 1
ATOM 1377 O O . CYS B 1 69 ? 13.978 42.856 1.155 1.00 6.80 93 CYS B O 1
ATOM 1380 N N . THR B 1 70 ? 12.958 41.123 0.194 1.00 5.12 94 THR B N 1
ATOM 1381 C CA . THR B 1 70 ? 12.691 40.419 1.418 1.00 5.77 94 THR B CA 1
ATOM 1382 C C . THR B 1 70 ? 13.324 39.036 1.452 1.00 5.28 94 THR B C 1
ATOM 1383 O O . THR B 1 70 ? 13.468 38.383 0.448 1.00 6.30 94 THR B O 1
ATOM 1387 N N . ILE B 1 71 ? 13.673 38.632 2.661 1.00 5.94 95 ILE B N 1
ATOM 1388 C CA . ILE B 1 71 ? 14.176 37.306 2.978 1.00 5.45 95 ILE B CA 1
ATOM 1389 C C . ILE B 1 71 ? 13.282 36.811 4.110 1.00 6.39 95 ILE B C 1
ATOM 1390 O O . ILE B 1 71 ? 13.237 37.403 5.217 1.00 6.91 95 ILE B O 1
ATOM 1395 N N . VAL B 1 72 ? 12.545 35.739 3.816 1.00 5.92 96 VAL B N 1
ATOM 1396 C CA . VAL B 1 72 ? 11.488 35.278 4.710 1.00 5.67 96 VAL B CA 1
ATOM 1397 C C . VAL B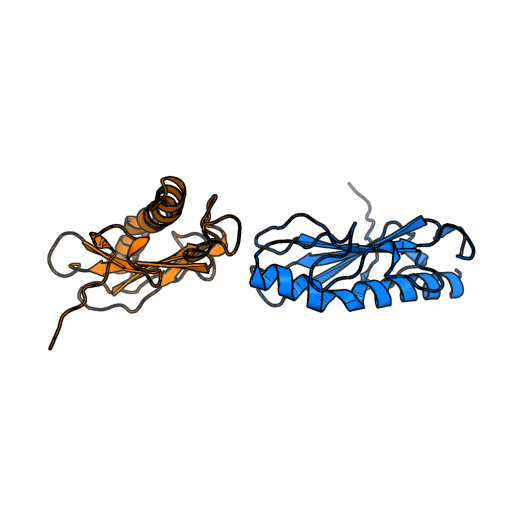 1 72 ? 11.797 33.849 5.119 1.00 5.21 96 VAL B C 1
ATOM 1398 O O . VAL B 1 72 ? 11.808 32.933 4.297 1.00 6.30 96 VAL B O 1
ATOM 1402 N N . ALA B 1 73 ? 12.094 33.657 6.392 1.00 5.53 97 ALA B N 1
ATOM 1403 C CA . ALA B 1 73 ? 12.313 32.299 6.937 1.00 6.06 97 ALA B CA 1
ATOM 1404 C C . ALA B 1 73 ? 10.996 31.766 7.483 1.00 6.67 97 ALA B C 1
ATOM 1405 O O . ALA B 1 73 ? 10.333 32.438 8.243 1.00 6.86 97 ALA B O 1
ATOM 1407 N N . THR B 1 74 ? 10.622 30.554 7.072 1.00 6.11 98 THR B N 1
ATOM 1408 C CA . THR B 1 74 ? 9.466 29.868 7.613 1.00 5.82 98 THR B CA 1
ATOM 1409 C C . THR B 1 74 ? 9.894 28.781 8.566 1.00 4.69 98 THR B C 1
ATOM 1410 O O . THR B 1 74 ? 10.678 27.894 8.190 1.00 4.99 98 THR B O 1
ATOM 1414 N N . MET B 1 75 ? 9.317 28.804 9.772 1.00 4.75 99 MET B N 1
ATOM 1415 C CA . MET B 1 75 ? 9.608 27.820 10.808 1.00 5.08 99 MET B CA 1
ATOM 1416 C C . MET B 1 75 ? 8.971 26.506 10.410 1.00 5.46 99 MET B C 1
ATOM 1417 O O . MET B 1 75 ? 7.896 26.479 9.804 1.00 6.30 99 MET B O 1
ATOM 1422 N N . LYS B 1 76 ? 9.628 25.418 10.784 1.00 4.91 100 LYS B N 1
ATOM 1423 C CA . LYS B 1 76 ? 8.991 24.101 10.666 1.00 5.76 100 LYS B CA 1
ATOM 1424 C C . LYS B 1 76 ? 7.651 24.029 11.391 1.00 6.11 100 LYS B C 1
ATOM 1425 O O . LYS B 1 76 ? 7.357 24.816 12.294 1.00 5.74 100 LYS B O 1
ATOM 1431 N N . ALA B 1 77 ? 6.836 23.062 10.965 1.00 7.66 101 ALA B N 1
ATOM 1432 C CA . ALA B 1 77 ? 5.470 22.865 11.480 1.00 9.35 101 ALA B CA 1
ATOM 1433 C C . ALA B 1 77 ? 5.438 21.888 12.635 1.00 10.17 101 ALA B C 1
ATOM 1434 O O . ALA B 1 77 ? 4.380 21.659 13.222 1.00 11.77 101 ALA B O 1
ATOM 1436 N N . SER B 1 78 ? 6.594 21.326 12.956 1.00 10.36 102 SER B N 1
ATOM 1437 C CA . SER B 1 78 ? 6.739 20.424 14.073 1.00 11.50 102 SER B CA 1
ATOM 1438 C C . SER B 1 78 ? 8.145 20.606 14.645 1.00 11.46 102 SER B C 1
ATOM 1439 O O . SER B 1 78 ? 9.020 21.224 14.011 1.00 11.91 102 SER B O 1
ATOM 1442 N N . ASP B 1 79 ? 8.345 20.105 15.863 1.00 12.12 103 ASP B N 1
ATOM 1443 C CA . ASP B 1 79 ? 9.668 20.067 16.479 1.00 12.38 103 ASP B CA 1
ATOM 1444 C C . ASP B 1 79 ? 10.229 21.492 16.731 1.00 11.48 103 ASP B C 1
ATOM 1445 O O . ASP B 1 79 ? 11.429 21.775 16.669 1.00 12.49 103 ASP B O 1
ATOM 1450 N N . VAL B 1 80 ? 9.285 22.380 17.013 1.00 9.44 104 VAL B N 1
ATOM 1451 C CA . VAL B 1 80 ? 9.484 23.786 17.317 1.00 8.62 104 VAL B CA 1
ATOM 1452 C C . VAL B 1 80 ? 8.414 24.120 18.384 1.00 5.88 104 VAL B C 1
ATOM 1453 O O . VAL B 1 80 ? 7.419 23.450 18.452 1.00 4.76 104 VAL B O 1
ATOM 1457 N N . ALA B 1 81 ? 8.602 25.138 19.217 1.00 4.33 105 ALA B N 1
ATOM 1458 C CA . ALA B 1 81 ? 7.602 25.543 20.207 1.00 4.15 105 ALA B CA 1
ATOM 1459 C C . ALA B 1 81 ? 6.293 25.846 19.484 1.00 4.06 105 ALA B C 1
ATOM 1460 O O . ALA B 1 81 ? 6.311 26.422 18.416 1.00 3.97 105 ALA B O 1
ATOM 1462 N N . THR B 1 82 ? 5.180 25.459 20.079 1.00 4.95 106 THR B N 1
ATOM 1463 C CA . THR B 1 82 ? 3.899 25.500 19.371 1.00 6.25 106 THR B CA 1
ATOM 1464 C C . THR B 1 82 ? 3.570 26.857 18.747 1.00 5.74 106 THR B C 1
ATOM 1465 O O . THR B 1 82 ? 3.192 26.890 17.595 1.00 5.93 106 THR B O 1
ATOM 1469 N N . PRO B 1 83 ? 3.723 27.970 19.463 1.00 5.87 107 PRO B N 1
ATOM 1470 C CA . PRO B 1 83 ? 3.421 29.295 18.903 1.00 6.48 107 PRO B CA 1
ATOM 1471 C C . PRO B 1 83 ? 4.309 29.711 17.750 1.00 6.71 107 PRO B C 1
ATOM 1472 O O . PRO B 1 83 ? 3.929 30.642 16.991 1.00 7.92 107 PRO B O 1
ATOM 1476 N N . LEU B 1 84 ? 5.483 29.095 17.607 1.00 5.31 108 LEU B N 1
ATOM 1477 C CA . LEU B 1 84 ? 6.385 29.380 16.487 1.00 5.47 108 LEU B CA 1
ATOM 1478 C C . LEU B 1 84 ? 6.150 28.512 15.245 1.00 4.36 108 LEU B C 1
ATOM 1479 O O . LEU B 1 84 ? 6.648 28.821 14.169 1.00 3.71 108 LEU B O 1
ATOM 1484 N N . ARG B 1 85 ? 5.371 27.452 15.370 1.00 4.46 109 ARG B N 1
ATOM 1485 C CA . ARG B 1 85 ? 5.228 26.488 14.283 1.00 4.49 109 ARG B CA 1
ATOM 1486 C C . ARG B 1 85 ? 4.628 27.162 13.047 1.00 4.92 109 ARG B C 1
ATOM 1487 O O . ARG B 1 85 ? 3.585 27.788 13.136 1.00 5.05 109 ARG B O 1
ATOM 1495 N N . GLY B 1 86 ? 5.307 27.033 11.907 1.00 4.92 110 GLY B N 1
ATOM 1496 C CA . GLY B 1 86 ? 4.852 27.634 10.677 1.00 4.92 110 GLY B CA 1
ATOM 1497 C C . GLY B 1 86 ? 4.900 29.155 10.587 1.00 4.99 110 GLY B C 1
ATOM 1498 O O . GLY B 1 86 ? 4.493 29.699 9.569 1.00 5.55 110 GLY B O 1
ATOM 1499 N N . LYS B 1 87 ? 5.411 29.832 11.610 1.00 4.89 111 LYS B N 1
ATOM 1500 C CA . LYS B 1 87 ? 5.471 31.292 11.573 1.00 4.74 111 LYS B CA 1
ATOM 1501 C C . LYS B 1 87 ? 6.631 31.749 10.700 1.00 5.68 111 LYS B C 1
ATOM 1502 O O . LYS B 1 87 ? 7.503 30.962 10.342 1.00 6.14 111 LYS B O 1
ATOM 1508 N N . THR B 1 88 ? 6.643 33.027 10.346 1.00 5.71 112 THR B N 1
ATOM 1509 C CA . THR B 1 88 ? 7.712 33.561 9.521 1.00 5.63 112 THR B CA 1
ATOM 1510 C C . THR B 1 88 ? 8.422 34.712 10.199 1.00 6.05 112 THR B C 1
ATOM 1511 O O . THR B 1 88 ? 7.858 35.392 11.036 1.00 5.88 112 THR B O 1
ATOM 1515 N N . LEU B 1 89 ? 9.676 34.892 9.790 1.00 7.34 113 LEU B N 1
ATOM 1516 C CA . LEU B 1 89 ? 10.513 36.013 10.200 1.00 7.61 113 LEU B CA 1
ATOM 1517 C C . LEU B 1 89 ? 11.021 36.625 8.904 1.00 7.50 113 LEU B C 1
ATOM 1518 O O . LEU B 1 89 ? 11.542 35.905 8.071 1.00 7.88 113 LEU B O 1
ATOM 1523 N N . THR B 1 90 ? 10.819 37.928 8.732 1.00 6.72 114 THR B N 1
ATOM 1524 C CA . THR B 1 90 ? 11.095 38.608 7.483 1.00 7.34 114 THR B CA 1
ATOM 1525 C C . THR B 1 90 ? 12.184 39.665 7.719 1.00 6.67 114 THR B C 1
ATOM 1526 O O . THR B 1 90 ? 12.068 40.485 8.638 1.00 7.05 114 THR B O 1
ATOM 1530 N N . LEU B 1 91 ? 13.206 39.676 6.864 1.00 6.48 115 LEU B N 1
ATOM 1531 C CA . LEU B 1 91 ? 14.186 40.773 6.815 1.00 6.72 115 LEU B CA 1
ATOM 1532 C C . LEU B 1 91 ? 13.937 41.529 5.512 1.00 5.88 115 LEU B C 1
ATOM 1533 O O . LEU B 1 91 ? 13.787 40.930 4.456 1.00 6.28 115 LEU B O 1
ATOM 1538 N N . THR B 1 92 ? 13.889 42.847 5.589 1.00 4.68 116 THR B N 1
ATOM 1539 C CA . THR B 1 92 ? 13.576 43.666 4.411 1.00 5.24 116 THR B CA 1
ATOM 1540 C C . THR B 1 92 ? 14.700 44.684 4.177 1.00 4.71 116 THR B C 1
ATOM 1541 O O . THR B 1 92 ? 15.098 45.423 5.090 1.00 4.07 116 THR B O 1
ATOM 1545 N N . LEU B 1 93 ? 15.166 44.746 2.934 1.00 4.81 117 LEU B N 1
ATOM 1546 C CA . LEU B 1 93 ? 16.260 45.603 2.549 1.00 4.99 117 LEU B CA 1
ATOM 1547 C C . LEU B 1 93 ? 15.841 47.071 2.551 1.00 4.97 117 LEU B C 1
ATOM 1548 O O . LEU B 1 93 ? 14.816 47.426 1.975 1.00 5.89 117 LEU B O 1
ATOM 1553 N N . GLY B 1 94 ? 16.662 47.928 3.145 1.00 3.63 118 GLY B N 1
ATOM 1554 C CA . GLY B 1 94 ? 16.418 49.368 3.168 1.00 3.96 118 GLY B CA 1
ATOM 1555 C C . GLY B 1 94 ? 17.697 50.182 3.060 1.00 3.97 118 GLY B C 1
ATOM 1556 O O . GLY B 1 94 ? 18.797 49.612 3.011 1.00 4.34 118 GLY B O 1
ATOM 1557 N N . ASN B 1 95 ? 17.548 51.507 2.943 1.00 3.99 119 ASN B N 1
ATOM 1558 C CA . ASN B 1 95 ? 18.675 52.455 2.929 1.00 4.72 119 ASN B CA 1
ATOM 1559 C C . ASN B 1 95 ? 19.575 52.345 1.704 1.00 4.28 119 ASN B C 1
ATOM 1560 O O . ASN B 1 95 ? 20.640 52.942 1.664 1.00 4.17 119 ASN B O 1
ATOM 1565 N N . ALA B 1 96 ? 19.145 51.620 0.682 1.00 4.90 120 ALA B N 1
ATOM 1566 C CA . ALA B 1 96 ? 20.026 51.317 -0.440 1.00 5.69 120 ALA B CA 1
ATOM 1567 C C . ALA B 1 96 ? 20.386 52.556 -1.237 1.00 6.26 120 ALA B C 1
ATOM 1568 O O . ALA B 1 96 ? 21.470 52.643 -1.822 1.00 5.96 120 ALA B O 1
ATOM 1570 N N . ASP B 1 97 ? 19.502 53.555 -1.210 1.00 7.17 121 ASP B N 1
ATOM 1571 C CA . ASP B 1 97 ? 19.729 54.822 -1.901 1.00 7.86 121 ASP B CA 1
ATOM 1572 C C . ASP B 1 97 ? 20.596 55.820 -1.123 1.00 7.99 121 ASP B C 1
ATOM 1573 O O . ASP B 1 97 ? 20.908 56.887 -1.644 1.00 7.51 121 ASP B O 1
ATOM 1578 N N . LYS B 1 98 ? 20.987 55.466 0.102 1.00 8.28 122 LYS B N 1
ATOM 1579 C CA . LYS B 1 98 ? 21.614 56.425 1.024 1.00 9.37 122 LYS B CA 1
ATOM 1580 C C . LYS B 1 98 ? 22.981 56.030 1.559 1.00 9.23 122 LYS B C 1
ATOM 1581 O O . LYS B 1 98 ? 23.817 56.885 1.849 1.00 9.45 122 LYS B O 1
ATOM 1587 N N . GLY B 1 99 ? 23.209 54.747 1.744 1.00 9.22 123 GLY B N 1
ATOM 1588 C CA . GLY B 1 99 ? 24.437 54.340 2.391 1.00 9.55 123 GLY B CA 1
ATOM 1589 C C . GLY B 1 99 ? 24.494 52.854 2.487 1.00 9.27 123 GLY B C 1
ATOM 1590 O O . GLY B 1 99 ? 24.073 52.156 1.547 1.00 9.74 123 GLY B O 1
ATOM 1591 N N . SER B 1 100 ? 24.998 52.368 3.620 1.00 9.38 124 SER B N 1
ATOM 1592 C CA . SER B 1 100 ? 25.069 50.941 3.843 1.00 9.06 124 SER B CA 1
ATOM 1593 C C . SER B 1 100 ? 23.658 50.375 3.950 1.00 8.61 124 SER B C 1
ATOM 1594 O O . SER B 1 100 ? 22.780 50.964 4.580 1.00 9.09 124 SER B O 1
ATOM 1597 N N . TYR B 1 101 ? 23.469 49.218 3.332 1.00 7.80 125 TYR B N 1
ATOM 1598 C CA . TYR B 1 101 ? 22.236 48.476 3.423 1.00 7.39 125 TYR B CA 1
ATOM 1599 C C . TYR B 1 101 ? 21.823 48.305 4.871 1.00 7.75 125 TYR B C 1
ATOM 1600 O O . TYR B 1 101 ? 22.654 47.992 5.732 1.00 7.78 125 TYR B O 1
ATOM 1609 N N . THR B 1 102 ? 20.538 48.495 5.139 1.00 8.08 126 THR B N 1
ATOM 1610 C CA . THR B 1 102 ? 19.937 48.087 6.410 1.00 7.84 126 THR B CA 1
ATOM 1611 C C . THR B 1 102 ? 18.929 46.991 6.162 1.00 7.98 126 THR B C 1
ATOM 1612 O O . THR B 1 102 ? 18.452 46.829 5.058 1.00 8.74 126 THR B O 1
ATOM 1616 N N . TRP B 1 103 ? 18.647 46.215 7.201 1.00 7.96 127 TRP B N 1
ATOM 1617 C CA . TRP B 1 103 ? 17.729 45.107 7.116 1.00 7.95 127 TRP B CA 1
ATOM 1618 C C . TRP B 1 103 ? 16.804 45.144 8.329 1.00 7.86 127 TRP B C 1
ATOM 1619 O O . TRP B 1 103 ? 17.236 44.870 9.449 1.00 11.39 127 TRP B O 1
ATOM 1630 N N . ALA B 1 104 ? 15.569 45.562 8.130 1.00 5.62 128 ALA B N 1
ATOM 1631 C CA . ALA B 1 104 ? 14.615 45.624 9.214 1.00 4.87 128 ALA B CA 1
ATOM 1632 C C . ALA B 1 104 ? 13.955 44.277 9.386 1.00 4.72 128 ALA B C 1
ATOM 1633 O O . ALA B 1 104 ? 13.629 43.606 8.391 1.00 5.50 128 ALA B O 1
ATOM 1635 N N . CYS B 1 105 ? 13.739 43.895 10.652 1.00 3.94 129 CYS B N 1
ATOM 1636 C CA . CYS B 1 105 ? 13.159 42.607 10.989 1.00 4.73 129 CYS B CA 1
ATOM 1637 C C . CYS B 1 105 ? 11.695 42.745 11.408 1.00 4.31 129 CYS B C 1
ATOM 1638 O O . CYS B 1 105 ? 11.370 43.567 12.257 1.00 4.33 129 CYS B O 1
ATOM 1641 N N . THR B 1 106 ? 10.825 41.918 10.816 1.00 4.23 130 THR B N 1
ATOM 1642 C CA . THR B 1 106 ? 9.433 41.797 11.220 1.00 5.65 130 THR B CA 1
ATOM 1643 C C . THR B 1 106 ? 9.101 40.312 11.283 1.00 5.29 130 THR B C 1
ATOM 1644 O O . THR B 1 106 ? 9.844 39.477 10.809 1.00 5.40 130 THR B O 1
ATOM 1648 N N . SER B 1 107 ? 7.979 39.971 11.890 1.00 6.33 131 SER B N 1
ATOM 1649 C CA . SER B 1 107 ? 7.566 38.579 11.987 1.00 6.93 131 SER B CA 1
ATOM 1650 C C . SER B 1 107 ? 6.061 38.540 12.173 1.00 6.99 131 SER B C 1
ATOM 1651 O O . SER B 1 107 ? 5.456 39.518 12.663 1.00 7.77 131 SER B O 1
ATOM 1654 N N . ASN B 1 108 ? 5.474 37.381 11.829 1.00 6.28 132 ASN B N 1
ATOM 1655 C CA . ASN B 1 108 ? 4.072 37.139 12.126 1.00 6.36 132 ASN B CA 1
ATOM 1656 C C . ASN B 1 108 ? 3.825 36.277 13.369 1.00 5.88 132 ASN B C 1
ATOM 1657 O O . ASN B 1 108 ? 2.674 35.871 13.626 1.00 6.96 132 ASN B O 1
ATOM 1662 N N . ALA B 1 109 ? 4.887 36.006 14.130 1.00 5.69 133 ALA B N 1
ATOM 1663 C CA . ALA B 1 109 ? 4.770 35.381 15.439 1.00 5.87 133 ALA B CA 1
ATOM 1664 C C . ALA B 1 109 ? 4.366 36.410 16.502 1.00 6.31 133 ALA B C 1
ATOM 1665 O O . ALA B 1 109 ? 4.564 37.614 16.330 1.00 6.96 133 ALA B O 1
ATOM 1667 N N . ASP B 1 110 ? 3.806 35.905 17.593 1.00 6.21 134 ASP B N 1
ATOM 1668 C CA . ASP B 1 110 ? 3.529 36.660 18.826 1.00 7.35 134 ASP B CA 1
ATOM 1669 C C . ASP B 1 110 ? 4.804 37.366 19.289 1.00 6.46 134 ASP B C 1
ATOM 1670 O O . ASP B 1 110 ? 5.867 36.764 19.355 1.00 6.00 134 ASP B O 1
ATOM 1675 N N . ASN B 1 111 ? 4.697 38.660 19.590 1.00 6.49 135 ASN B N 1
ATOM 1676 C CA . ASN B 1 111 ? 5.845 39.441 20.049 1.00 5.96 135 ASN B CA 1
ATOM 1677 C C . ASN B 1 111 ? 6.597 38.837 21.215 1.00 6.08 135 ASN B C 1
ATOM 1678 O O . ASN B 1 111 ? 7.804 39.037 21.371 1.00 6.97 135 ASN B O 1
ATOM 1683 N N . LYS B 1 112 ? 5.917 38.101 22.074 1.00 5.57 136 LYS B N 1
ATOM 1684 C CA . LYS B 1 112 ? 6.616 37.602 23.232 1.00 6.39 136 LYS B CA 1
ATOM 1685 C C . LYS B 1 112 ? 7.752 36.619 22.845 1.00 6.04 136 LYS B C 1
ATOM 1686 O O . LYS B 1 112 ? 8.679 36.409 23.654 1.00 7.68 136 LYS B O 1
ATOM 1692 N N . TYR B 1 113 ? 7.704 36.058 21.624 1.00 5.42 137 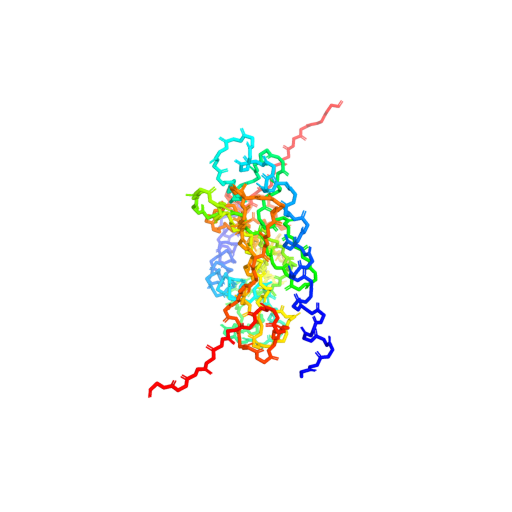TYR B N 1
ATOM 1693 C CA . TYR B 1 113 ? 8.725 35.110 21.151 1.00 5.52 137 TYR B CA 1
ATOM 1694 C C . TYR B 1 113 ? 9.791 35.778 20.306 1.00 5.48 137 TYR B C 1
ATOM 1695 O O . TYR B 1 113 ? 10.698 35.106 19.812 1.00 7.44 137 TYR B O 1
ATOM 1704 N N . LEU B 1 114 ? 9.732 37.091 20.204 1.00 5.07 138 LEU B N 1
ATOM 1705 C CA . LEU B 1 114 ? 10.640 37.806 19.321 1.00 5.16 138 LEU B CA 1
ATOM 1706 C C . LEU B 1 114 ? 11.535 38.772 20.061 1.00 6.09 138 LEU B C 1
ATOM 1707 O O . LEU B 1 114 ? 11.156 39.357 21.071 1.00 6.58 138 LEU B O 1
ATOM 1712 N N . PRO B 1 115 ? 12.759 38.922 19.567 1.00 5.65 139 PRO B N 1
ATOM 1713 C CA . PRO B 1 115 ? 13.662 39.892 20.166 1.00 5.25 139 PRO B CA 1
ATOM 1714 C C . PRO B 1 115 ? 13.129 41.291 19.879 1.00 4.70 139 PRO B C 1
ATOM 1715 O O . PRO B 1 115 ? 12.372 41.487 18.917 1.00 4.23 139 PRO B O 1
ATOM 1719 N N . LYS B 1 116 ? 13.533 42.276 20.662 1.00 4.94 140 LYS B N 1
ATOM 1720 C CA . LYS B 1 116 ? 12.922 43.595 20.548 1.00 5.57 140 LYS B CA 1
ATOM 1721 C C . LYS B 1 116 ? 12.966 44.168 19.120 1.00 6.22 140 LYS B C 1
ATOM 1722 O O . LYS B 1 116 ? 12.011 44.761 18.677 1.00 6.72 140 LYS B O 1
ATOM 1728 N N . THR B 1 117 ? 14.084 44.004 18.428 1.00 5.97 141 THR B N 1
ATOM 1729 C CA . THR B 1 117 ? 14.230 44.569 17.085 1.00 7.13 141 THR B CA 1
ATOM 1730 C C . THR B 1 117 ? 13.162 44.057 16.094 1.00 6.79 141 T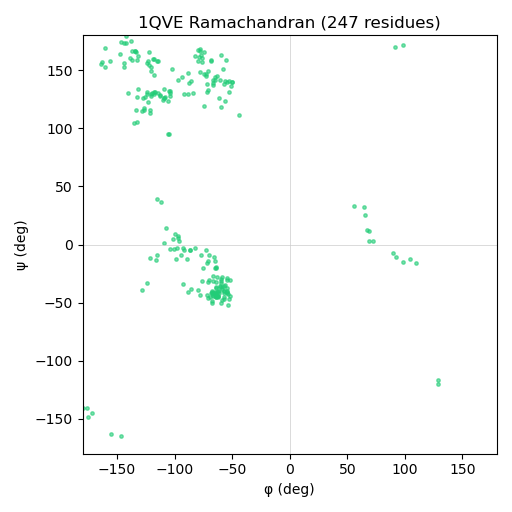HR B C 1
ATOM 1731 O O . THR B 1 117 ? 12.801 44.753 15.128 1.00 7.12 141 THR B O 1
ATOM 1735 N N . CYS B 1 118 ? 12.652 42.850 16.324 1.00 6.76 142 CYS B N 1
ATOM 1736 C CA . CYS B 1 118 ? 11.665 42.228 15.448 1.00 7.13 142 CYS B CA 1
ATOM 1737 C C . CYS B 1 118 ? 10.209 42.461 15.906 1.00 7.05 142 CYS B C 1
ATOM 1738 O O . CYS B 1 118 ? 9.266 42.075 15.209 1.00 9.38 142 CYS B O 1
ATOM 1741 N N . GLN B 1 119 ? 10.023 43.011 17.094 1.00 6.21 143 GLN B N 1
ATOM 1742 C CA . GLN B 1 119 ? 8.685 43.201 17.651 1.00 6.40 143 GLN B CA 1
ATOM 1743 C C . GLN B 1 119 ? 7.943 44.393 17.057 1.00 6.68 143 GLN B C 1
ATOM 1744 O O . GLN B 1 119 ? 8.531 45.405 16.691 1.00 7.96 143 GLN B O 1
ATOM 1750 N N . THR B 1 120 ? 6.625 44.265 16.984 1.00 6.75 144 THR B N 1
ATOM 1751 C CA . THR B 1 120 ? 5.770 45.410 16.683 1.00 6.33 144 THR B CA 1
ATOM 1752 C C . THR B 1 120 ? 5.608 46.270 17.933 1.00 6.08 144 THR B C 1
ATOM 1753 O O . THR B 1 120 ? 5.996 45.884 19.045 1.00 6.39 144 THR B O 1
ATOM 1757 N N . ALA B 1 121 ? 5.056 47.459 17.722 1.00 6.44 145 ALA B N 1
ATOM 1758 C CA . ALA B 1 121 ? 4.772 48.425 18.771 1.00 6.85 145 ALA B CA 1
ATOM 1759 C C . ALA B 1 121 ? 3.284 48.756 18.809 1.00 7.50 145 ALA B C 1
ATOM 1760 O O . ALA B 1 121 ? 2.699 49.118 17.799 1.00 6.61 145 ALA B O 1
ATOM 1762 N N . THR B 1 122 ? 2.699 48.671 19.999 1.00 7.14 146 THR B N 1
ATOM 1763 C CA . THR B 1 122 ? 1.282 48.949 20.198 1.00 7.48 146 THR B CA 1
ATOM 1764 C C . THR B 1 122 ? 1.102 50.122 21.112 1.00 7.45 146 THR B C 1
ATOM 1765 O O . THR B 1 122 ? 1.714 50.178 22.193 1.00 9.09 146 THR B O 1
ATOM 1769 N N . THR B 1 123 ? 0.257 51.059 20.674 1.00 6.06 147 THR B N 1
ATOM 1770 C CA . THR B 1 123 ? -0.036 52.260 21.453 1.00 5.83 147 THR B CA 1
ATOM 1771 C C . THR B 1 123 ? -1.492 52.633 21.480 1.00 5.42 147 THR B C 1
ATOM 1772 O O . THR B 1 123 ? -2.253 52.228 20.601 1.00 4.94 147 THR B O 1
ATOM 1776 N N . THR B 1 124 ? -1.862 53.422 22.499 1.00 5.35 148 THR B N 1
ATOM 1777 C CA . THR B 1 124 ? -3.219 53.977 22.567 1.00 5.86 148 THR B CA 1
ATOM 1778 C C . THR B 1 124 ? -3.346 55.174 21.635 1.00 7.53 148 THR B C 1
ATOM 1779 O O . THR B 1 124 ? -2.357 55.777 21.199 1.00 6.89 148 THR B O 1
ATOM 1783 N N . THR B 1 125 ? -4.597 55.505 21.330 1.00 9.52 149 THR B 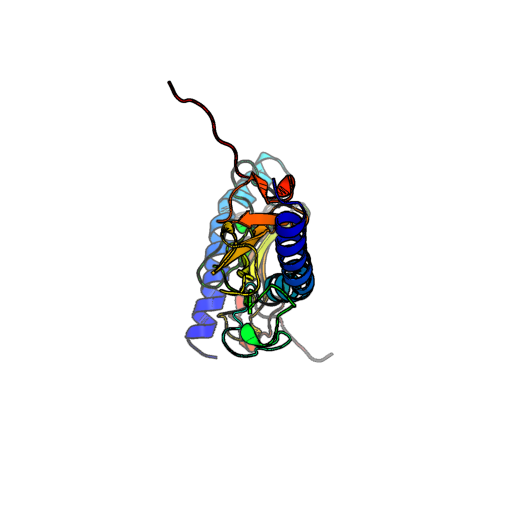N 1
ATOM 1784 C CA . THR B 1 125 ? -4.949 56.506 20.335 1.00 11.63 149 THR B CA 1
ATOM 1785 C C . THR B 1 125 ? -6.059 57.414 20.847 1.00 12.19 149 THR B C 1
ATOM 1786 O O . THR B 1 125 ? -6.823 57.049 21.760 1.00 12.75 149 THR B O 1
#

GO terms:
  GO:0042597 periplasmic space (C, IMP)
  GO:0043208 glycosphingolipid binding (F, IMP)
  GO:0051701 biological process involved in interaction with host (P, IMP)

Sequence (251 aa):
ISEFARAQLSEAMTLASGLKTKVSDIFSQDGSCPANTAATAGIEKDTDINGKYVAKVTTGGTAAASGGCTIVATMKASDVATPLRGKTLTLTLGNADKGSYTWACTSNADNKYLPKTCQTATTTTPISEFARAQLSEAMTLASGLKTKVSDIFSQDGSCPANTAATAGIEKDTDINGKYVAKVTTGGTAAASGGCTIVATMKASDVATPLRGKTLTLTLGNADKGSYTWACTSNADNKYLPKTCQTATTTT

Foldseek 3Di:
DDVQLLVLVVVQVVLLVVCVVVQVVCCVVPVFWDWQCPNDVPRHRQQVSADQFWRGWTWDADGDQFFTIKIKTFTDQPPHPNQRHRWIKMWTWGRNNPDDIGTQIEIPGAQVSYDPSHDDDDDDDD/DDPQLLVLVVVQVVLLVVCVVVQLVCCVPVVWGDWQCPNDVSGHRQQVSADQFWRGWTWDAGDDLFFTIKIKTFTDQDPHPNQRHRKIKMWTWGRNNPDDIDTQIEIPGDQVSDDPSHDDDDDDD

Secondary structure (DSSP, 8-state):
--HHHHHHHHHHHHHHHTTHHHHHHHHHHHSS----SS-BTTB--GGGS--SSEEEEEEEEEEETTEEEEEEEEE-SSSS-GGGTT-EEEEEEE-TTTSS-EEEEEESS-GGGS-GGG--------/--HHHHHHHHHHHHHHHTTHHHHHHHHHHHSS----SS-BTTB--GGGS--SSEEEEEEEEEEETTEEEEEEEEE-SSSS-GGGTT-EEEEEEE-TTTSS-EEEEEESS-GGGS-GGG-------

CATH classification: 3.30.700.10

Organism: Pseudomonas aeruginosa (NCBI:txid287)

Radius of gyration: 24.43 Å; Cα contacts (8 Å, |Δi|>4): 520; chains: 2; bounding box: 38×75×47 Å

InterPro domains:
  IPR001082 Fimbrial protein pilin [PF00114] (36-150)
  IPR012902 Prokaryotic N-terminal methylation site [PF07963] (4-28)
  IPR012902 Prokaryotic N-terminal methylation site [PS00409] (6-26)
  IPR012902 Prokaryotic N-terminal methylation site [TIGR02532] (5-28)
  IPR045584 Pilin-like [SSF54523] (29-154)

B-factor: mean 9.75, std 6.76, range [2.72, 36.78]